Protein AF-A0A1J6KXG4-F1 (afdb_monomer_lite)

Secondary structure (DSSP, 8-state):
--S-SSS-----SB-TT-EEEE-BSSSEEEEEEEEESS-TT-B-TT-EEEEEEEEE-TT-SS-TT-EEEEEEEE-SS-EE-TTS-EE--SS-EEEEE-TTS-BSSS-EEEEEEGGGGGGT-HHHHHTEEEEE--EEEEE-----SS--HHHHHHHHHHHTT-EEEEEESSHHHHHHHHHHHHTSTT--GGGEEEEE--TT-HHHHHHHHHHHHHHHS--SEEEE-----S----HHHHHHTTSS------HHHHHHHH-TTT--HHHHHHHHHHHHHHHHTT-TTTTT--SSSHHHHHHHHHHHHHHHHHHHH-TTS---EEE--SB-SGGGTT--SB-HHHHHHHHHHHHTPPTT---S-EEETTEEES--

InterPro domains:
  IPR000218 Large ribosomal subunit protein uL14 [MF_01367] (13-132)
  IPR000218 Large ribosomal subunit protein uL14 [PF00238] (14-131)
  IPR000218 Large ribosomal subunit protein uL14 [SM01374] (13-132)
  IPR002347 Short-chain dehydrogenase/reductase SDR [PF00106] (149-236)
  IPR002347 Short-chain dehydrogenase/reductase SDR [PF00106] (292-334)
  IPR002347 Short-chain dehydrogenase/reductase SDR [PR00080] (217-228)
  IPR002347 Short-chain dehydrogenase/reductase SDR [PR00080] (296-315)
  IPR002347 Short-chain dehydrogenase/reductase SDR [PR00081] (217-228)
  IPR002347 Short-chain dehydrogenase/reductase SDR [PR00081] (296-315)
  IPR002347 Short-chain dehydrogenase/reductase SDR [PR00081] (315-332)
  IPR005745 Large ribosomal subunit protein uL14, bacteria [TIGR01067] (14-131)
  IPR019972 Large ribosomal subunit protein uL14, conserved site [PS00049] (70-96)
  IPR036291 NAD(P)-binding domain superfamily [SSF51735] (148-360)
  IPR036853 Large ribosomal subunit protein uL14 superfamily [G3DSA:2.40.150.20] (13-132)
  IPR036853 Large ribosomal subunit protein uL14 superfamily [SSF50193] (14-131)

Structure (mmCIF, N/CA/C/O backbone):
data_AF-A0A1J6KXG4-F1
#
_entry.id   AF-A0A1J6KXG4-F1
#
loop_
_atom_site.group_PDB
_atom_site.id
_atom_site.type_symbol
_atom_site.label_atom_id
_atom_site.label_alt_id
_atom_site.label_comp_id
_atom_site.label_asym_id
_atom_site.label_entity_id
_atom_site.label_seq_id
_atom_site.pdbx_PDB_ins_code
_atom_site.Cartn_x
_atom_site.Cartn_y
_atom_site.Cartn_z
_atom_site.occupancy
_atom_site.B_iso_or_equiv
_atom_site.auth_seq_id
_atom_site.auth_comp_id
_atom_site.auth_asym_id
_atom_site.auth_atom_id
_atom_site.pdbx_PDB_model_num
ATOM 1 N N . MET A 1 1 ? -27.482 5.715 -10.957 1.00 32.88 1 MET A N 1
ATOM 2 C CA . MET A 1 1 ? -28.448 4.994 -10.101 1.00 32.88 1 MET A CA 1
ATOM 3 C C . MET A 1 1 ? -27.801 4.745 -8.753 1.00 32.88 1 MET A C 1
ATOM 5 O O . MET A 1 1 ? -26.807 4.037 -8.665 1.00 32.88 1 MET A O 1
ATOM 9 N N . THR A 1 2 ? -28.283 5.459 -7.743 1.00 32.12 2 THR A N 1
ATOM 10 C CA . THR A 1 2 ? -27.779 5.466 -6.370 1.00 32.12 2 THR A CA 1
ATOM 11 C C . THR A 1 2 ? -27.914 4.089 -5.730 1.00 32.12 2 THR A C 1
ATOM 13 O O . THR A 1 2 ? -28.919 3.406 -5.908 1.00 32.12 2 THR A O 1
ATOM 16 N N . CYS A 1 3 ? -26.894 3.688 -4.968 1.00 29.69 3 CYS A N 1
ATOM 17 C CA . CYS A 1 3 ? -26.893 2.493 -4.125 1.00 29.69 3 CYS A CA 1
ATOM 18 C C . CYS A 1 3 ? -27.872 2.692 -2.953 1.00 29.69 3 CYS A C 1
ATOM 20 O O . CYS A 1 3 ? -27.491 2.924 -1.808 1.00 29.69 3 CYS A O 1
ATOM 22 N N . SER A 1 4 ? -29.161 2.701 -3.269 1.00 55.16 4 SER A N 1
ATOM 23 C CA . SER A 1 4 ? -30.261 2.936 -2.348 1.00 55.16 4 SER A CA 1
ATOM 24 C C . SER A 1 4 ? -31.366 1.932 -2.658 1.00 55.16 4 SER A C 1
ATOM 26 O O . SER A 1 4 ? -31.890 1.929 -3.766 1.00 55.16 4 SER A O 1
ATOM 28 N N . HIS A 1 5 ? -31.701 1.128 -1.641 1.00 35.12 5 HIS A N 1
ATOM 29 C CA . HIS A 1 5 ? -32.964 0.400 -1.428 1.00 35.12 5 HIS A CA 1
ATOM 30 C C . HIS A 1 5 ? -33.052 -1.136 -1.520 1.00 35.12 5 HIS A C 1
ATOM 32 O O . HIS A 1 5 ? -34.064 -1.652 -1.062 1.00 35.12 5 HIS A O 1
ATOM 38 N N . LEU A 1 6 ? -32.024 -1.909 -1.907 1.00 33.75 6 LEU A N 1
ATOM 39 C CA . LEU A 1 6 ? -32.186 -3.385 -2.019 1.00 33.75 6 LEU A CA 1
ATOM 40 C C . LEU A 1 6 ? -31.307 -4.299 -1.134 1.00 33.75 6 LEU A C 1
ATOM 42 O O . LEU A 1 6 ? -31.371 -5.514 -1.265 1.00 33.75 6 LEU A O 1
ATOM 46 N N . LEU A 1 7 ? -30.593 -3.774 -0.128 1.00 40.66 7 LEU A N 1
ATOM 47 C CA . LEU A 1 7 ? -29.989 -4.597 0.953 1.00 40.66 7 LEU A CA 1
ATOM 48 C C . LEU A 1 7 ? -30.604 -4.304 2.334 1.00 40.66 7 LEU A C 1
ATOM 50 O O . LEU A 1 7 ? -29.972 -4.405 3.387 1.00 40.66 7 LEU A O 1
ATOM 54 N N . GLN A 1 8 ? -31.882 -3.930 2.322 1.00 39.75 8 GLN A N 1
ATOM 55 C CA . GLN A 1 8 ? -32.666 -3.476 3.466 1.00 39.75 8 GLN A CA 1
ATOM 56 C C . GLN A 1 8 ? -33.314 -4.631 4.261 1.00 39.75 8 GLN A C 1
ATOM 58 O O . GLN A 1 8 ? -34.451 -4.514 4.705 1.00 39.75 8 GLN A O 1
ATOM 63 N N . GLN A 1 9 ? -32.582 -5.718 4.538 1.00 38.22 9 GLN A N 1
ATOM 64 C CA . GLN A 1 9 ? -32.939 -6.643 5.625 1.00 38.22 9 GLN A CA 1
ATOM 65 C C . GLN A 1 9 ? -31.850 -6.657 6.701 1.00 38.22 9 GLN A C 1
ATOM 67 O O . GLN A 1 9 ? -30.848 -7.364 6.667 1.00 38.22 9 GLN A O 1
ATOM 72 N N . GLN A 1 10 ? -32.075 -5.773 7.669 1.00 44.50 10 GLN A N 1
ATOM 73 C CA . GLN A 1 10 ? -31.254 -5.506 8.841 1.00 44.50 10 GLN A CA 1
ATOM 74 C C . GLN A 1 10 ? -31.063 -6.761 9.707 1.00 44.50 10 GLN A C 1
ATOM 76 O O . GLN A 1 10 ? -31.996 -7.175 10.396 1.00 44.50 10 GLN A O 1
ATOM 81 N N . ARG A 1 11 ? -29.844 -7.307 9.752 1.00 55.59 11 ARG A N 1
ATOM 82 C CA . ARG A 1 11 ? -29.421 -8.169 10.863 1.00 55.59 11 ARG A CA 1
ATOM 83 C C . ARG A 1 11 ? -28.867 -7.300 11.986 1.00 55.59 11 ARG A C 1
ATOM 85 O O . ARG A 1 11 ? -28.045 -6.410 11.763 1.00 55.59 11 ARG A O 1
ATOM 92 N N . THR A 1 12 ? -29.383 -7.523 13.182 1.00 60.41 12 THR A N 1
ATOM 93 C CA . THR A 1 12 ? -28.861 -6.955 14.421 1.00 60.41 12 THR A CA 1
ATOM 94 C C . THR A 1 12 ? -27.683 -7.777 14.901 1.00 60.41 12 THR A C 1
ATOM 96 O O . THR A 1 12 ? -27.718 -8.996 14.785 1.00 60.41 12 THR A O 1
ATOM 99 N N . PHE A 1 13 ? -26.680 -7.122 15.485 1.00 77.31 13 PHE A N 1
ATOM 100 C CA . PHE A 1 13 ? -25.482 -7.795 15.980 1.00 77.31 13 PHE A CA 1
ATOM 101 C C . PHE A 1 13 ? -25.549 -8.048 17.483 1.00 77.31 13 PHE A C 1
ATOM 103 O O . PHE A 1 13 ? -25.219 -9.139 17.932 1.00 77.31 13 PHE A O 1
ATOM 110 N N . ILE A 1 14 ? -26.012 -7.057 18.248 1.00 88.25 14 ILE A N 1
ATOM 111 C CA . ILE A 1 14 ? -26.110 -7.131 19.704 1.00 88.25 14 ILE A CA 1
ATOM 112 C C . ILE A 1 14 ? -27.564 -6.905 20.115 1.00 88.25 14 ILE A C 1
ATOM 114 O O . ILE A 1 14 ? -28.124 -5.826 19.908 1.00 88.25 14 ILE A O 1
ATOM 118 N N . GLN A 1 15 ? -28.183 -7.930 20.690 1.00 89.81 15 GLN A N 1
ATOM 119 C CA . GLN A 1 15 ? -29.549 -7.877 21.204 1.00 89.81 15 GLN A CA 1
ATOM 120 C C . GLN A 1 15 ? -29.540 -7.791 22.729 1.00 89.81 15 GLN A C 1
ATOM 122 O O . GLN A 1 15 ? -28.493 -7.866 23.374 1.00 89.81 15 GLN A O 1
ATOM 127 N N . MET A 1 16 ? -30.720 -7.606 23.317 1.00 90.56 16 MET A N 1
ATOM 128 C CA . MET A 1 16 ? -30.867 -7.758 24.761 1.00 90.56 16 MET A CA 1
ATOM 129 C C . MET A 1 16 ? -30.391 -9.151 25.185 1.00 90.56 16 MET A C 1
ATOM 131 O O . MET A 1 16 ? -30.560 -10.124 24.453 1.00 90.56 16 MET A O 1
ATOM 135 N N . ARG A 1 17 ? -29.796 -9.237 26.374 1.00 92.12 17 ARG A N 1
ATOM 136 C CA . ARG A 1 17 ? -29.200 -10.442 26.973 1.00 92.12 17 ARG A CA 1
ATOM 137 C C . ARG A 1 17 ? -27.940 -10.978 26.282 1.00 92.12 17 ARG A C 1
ATOM 139 O O . ARG A 1 17 ? -27.343 -11.921 26.793 1.00 92.12 17 ARG A O 1
ATOM 146 N N . THR A 1 18 ? -27.468 -10.369 25.190 1.00 93.06 18 THR A N 1
ATOM 147 C CA . THR A 1 18 ? -26.155 -10.709 24.620 1.00 93.06 18 THR A CA 1
ATOM 148 C C . THR A 1 18 ? -25.049 -10.383 25.628 1.00 93.06 18 THR A C 1
ATOM 150 O O . THR A 1 18 ? -25.011 -9.274 26.162 1.00 93.06 18 THR A O 1
ATOM 153 N N . ASN A 1 19 ? -24.144 -11.333 25.876 1.00 94.38 19 ASN A N 1
ATOM 154 C CA . ASN A 1 19 ? -22.935 -11.103 26.667 1.00 94.38 19 ASN A CA 1
ATOM 155 C C . ASN A 1 19 ? -21.822 -10.542 25.779 1.00 94.38 19 ASN A C 1
ATOM 157 O O . ASN A 1 19 ? -21.609 -11.019 24.663 1.00 94.38 19 ASN A O 1
ATOM 161 N N . LEU A 1 20 ? -21.109 -9.544 26.291 1.00 96.06 20 LEU A N 1
ATOM 162 C CA . LEU A 1 20 ? -19.999 -8.891 25.611 1.00 96.06 20 LEU A CA 1
ATOM 163 C C . LEU A 1 20 ? -18.798 -8.809 26.548 1.00 96.06 20 LEU A C 1
ATOM 165 O O . LEU A 1 20 ? -18.939 -8.575 27.753 1.00 96.06 20 LEU A O 1
ATOM 169 N N . LYS A 1 21 ? -17.610 -8.987 25.975 1.00 96.75 21 LYS A N 1
ATOM 170 C CA . LYS A 1 21 ? -16.344 -8.756 26.662 1.00 96.75 21 LYS A CA 1
ATOM 171 C C . LYS A 1 21 ? -16.136 -7.255 26.844 1.00 96.75 21 LYS A C 1
ATOM 173 O O . LYS A 1 21 ? -16.398 -6.479 25.925 1.00 96.75 21 LYS A O 1
ATOM 178 N N . VAL A 1 22 ? -15.662 -6.845 28.013 1.00 96.56 22 VAL A N 1
ATOM 179 C CA . VAL A 1 22 ? -15.186 -5.473 28.212 1.00 96.56 22 VAL A CA 1
ATOM 180 C C . VAL A 1 22 ? -13.714 -5.434 27.848 1.00 96.56 22 VAL A C 1
ATOM 182 O O . VAL A 1 22 ? -12.937 -6.282 28.283 1.00 96.56 22 VAL A O 1
ATOM 185 N N . VAL A 1 23 ? -13.355 -4.497 26.979 1.00 94.88 23 VAL A N 1
ATOM 186 C CA . VAL A 1 23 ? -12.007 -4.404 26.404 1.00 94.88 23 VAL A CA 1
ATOM 187 C C . VAL A 1 23 ? -11.336 -3.094 26.763 1.00 94.88 23 VAL A C 1
ATOM 189 O O . VAL A 1 23 ? -10.548 -2.568 25.997 1.00 94.88 23 VAL A O 1
ATOM 192 N N . ASP A 1 24 ? -11.650 -2.557 27.930 1.00 94.00 24 ASP A N 1
ATOM 193 C CA . ASP A 1 24 ? -10.954 -1.422 28.513 1.00 94.00 24 ASP A CA 1
ATOM 194 C C . ASP A 1 24 ? -10.439 -1.781 29.909 1.00 94.00 24 ASP A C 1
ATOM 196 O O . ASP A 1 24 ? -10.703 -2.861 30.441 1.00 94.00 24 ASP A O 1
ATOM 200 N N . ASN A 1 25 ? -9.681 -0.872 30.510 1.00 92.69 25 ASN A N 1
ATOM 201 C CA . ASN A 1 25 ? -9.183 -1.010 31.875 1.00 92.69 25 ASN A CA 1
ATOM 202 C C . ASN A 1 25 ? -10.115 -0.381 32.932 1.00 92.69 25 ASN A C 1
ATOM 204 O O . ASN A 1 25 ? -9.645 0.061 33.979 1.00 92.69 25 ASN A O 1
ATOM 208 N N . SER A 1 26 ? -11.432 -0.315 32.696 1.00 95.25 26 SER A N 1
ATOM 209 C CA . SER A 1 26 ? -12.397 0.138 33.717 1.00 95.25 26 SER A CA 1
ATOM 210 C C . SER A 1 26 ? -12.477 -0.804 34.924 1.00 95.25 26 SER A C 1
ATOM 212 O O . SER A 1 26 ? -12.931 -0.403 35.994 1.00 95.25 26 SER A O 1
ATOM 214 N N . GLY A 1 27 ? -12.038 -2.054 34.761 1.00 92.50 27 GLY A N 1
ATOM 215 C CA . GLY A 1 27 ? -12.130 -3.118 35.758 1.00 92.50 27 GLY A CA 1
ATOM 216 C C . GLY A 1 27 ? -13.286 -4.086 35.506 1.00 92.50 27 GLY A C 1
ATOM 217 O O . GLY A 1 27 ? -13.282 -5.177 36.070 1.00 92.50 27 GLY A O 1
ATOM 218 N N . ALA A 1 28 ? -14.243 -3.772 34.626 1.00 97.00 28 ALA A N 1
ATOM 219 C CA . ALA A 1 28 ? -15.194 -4.779 34.158 1.00 97.00 28 ALA A CA 1
ATOM 220 C C . ALA A 1 28 ? -14.505 -5.770 33.209 1.00 97.00 28 ALA A C 1
ATOM 222 O O . ALA A 1 28 ? -13.656 -5.399 32.406 1.00 97.00 28 ALA A O 1
ATOM 223 N N . LYS A 1 29 ? -14.906 -7.042 33.281 1.00 96.00 29 LYS A N 1
ATOM 224 C CA . LYS A 1 29 ? -14.450 -8.111 32.375 1.00 96.00 29 LYS A CA 1
ATOM 225 C C . LYS A 1 29 ? -15.538 -8.521 31.388 1.00 96.00 29 LYS A C 1
ATOM 227 O O . LYS A 1 29 ? -15.269 -8.781 30.216 1.00 96.00 29 LYS A O 1
ATOM 232 N N . ARG A 1 30 ? -16.786 -8.573 31.859 1.00 97.56 30 ARG A N 1
ATOM 233 C CA . ARG A 1 30 ? -17.941 -9.013 31.070 1.00 97.56 30 ARG A CA 1
ATOM 234 C C . ARG A 1 30 ? -19.178 -8.216 31.435 1.00 97.56 30 ARG A C 1
ATOM 236 O O . ARG A 1 30 ? -19.490 -8.051 32.616 1.00 97.56 30 ARG A O 1
ATOM 243 N N . VAL A 1 31 ? -19.926 -7.806 30.419 1.00 98.12 31 VAL A N 1
ATOM 244 C CA . VAL A 1 31 ? -21.236 -7.169 30.568 1.00 98.12 31 VAL A CA 1
ATOM 245 C C . VAL A 1 31 ? -22.300 -7.909 29.770 1.00 98.12 31 VAL A C 1
ATOM 247 O O . VAL A 1 31 ? -22.002 -8.663 28.846 1.00 98.12 31 VAL A O 1
ATOM 250 N N . MET A 1 32 ? -23.556 -7.661 30.115 1.00 97.25 32 MET A N 1
ATOM 251 C CA . MET A 1 32 ? -24.719 -8.119 29.365 1.00 97.25 32 MET A CA 1
ATOM 252 C C . MET A 1 32 ? -25.489 -6.911 28.850 1.00 97.25 32 MET A C 1
ATOM 254 O O . MET A 1 32 ? -25.788 -6.005 29.626 1.00 97.25 32 MET A O 1
ATOM 258 N N . CYS A 1 33 ? -25.832 -6.908 27.565 1.00 95.88 33 CYS A N 1
ATOM 259 C CA . CYS A 1 33 ? -26.693 -5.891 26.974 1.00 95.88 33 CYS A CA 1
ATOM 260 C C . CYS A 1 33 ? -28.093 -5.949 27.604 1.00 95.88 33 CYS A C 1
ATOM 262 O O . CYS A 1 33 ? -28.739 -6.996 27.597 1.00 95.88 33 CYS A O 1
ATOM 264 N N . ILE A 1 34 ? -28.563 -4.823 28.129 1.00 95.00 34 ILE A N 1
ATOM 265 C CA . ILE A 1 34 ? -29.925 -4.655 28.648 1.00 95.00 34 ILE A CA 1
ATOM 266 C C . ILE A 1 34 ? -30.794 -3.968 27.596 1.00 95.00 34 ILE A C 1
ATOM 268 O O . ILE A 1 34 ? -31.947 -4.339 27.427 1.00 95.00 34 ILE A O 1
ATOM 272 N N . GLN A 1 35 ? -30.239 -2.998 26.864 1.00 92.69 35 GLN A N 1
ATOM 273 C CA . GLN A 1 35 ? -30.977 -2.227 25.867 1.00 92.69 35 GLN A CA 1
ATOM 274 C C . GLN A 1 35 ? -30.043 -1.665 24.791 1.00 92.69 35 GLN A C 1
ATOM 276 O O . GLN A 1 35 ? -28.947 -1.200 25.089 1.00 92.69 35 GLN A O 1
ATOM 281 N N . ALA A 1 36 ? -30.496 -1.638 23.538 1.00 90.31 36 ALA A N 1
ATOM 282 C CA . ALA A 1 36 ? -29.846 -0.882 22.470 1.00 90.31 36 ALA A CA 1
ATOM 283 C C . ALA A 1 36 ? -30.478 0.512 22.353 1.00 90.31 36 ALA A C 1
ATOM 285 O O . ALA A 1 36 ? -31.694 0.614 22.204 1.00 90.31 36 ALA A O 1
ATOM 286 N N . LEU A 1 37 ? -29.673 1.581 22.387 1.00 85.94 37 LEU A N 1
ATOM 287 C CA . LEU A 1 37 ? -30.203 2.952 22.301 1.00 85.94 37 LEU A CA 1
ATOM 288 C C . LEU A 1 37 ? -30.606 3.350 20.878 1.00 85.94 37 LEU A C 1
ATOM 290 O O . LEU A 1 37 ? -31.433 4.238 20.684 1.00 85.94 37 LEU A O 1
ATOM 294 N N . LYS A 1 38 ? -30.013 2.708 19.867 1.00 76.75 38 LYS A N 1
ATOM 295 C CA . LYS A 1 38 ? -30.320 2.942 18.455 1.00 76.75 38 LYS A CA 1
ATOM 296 C C . LYS A 1 38 ? -30.743 1.638 17.790 1.00 76.75 38 LYS A C 1
ATOM 298 O O . LYS A 1 38 ? -29.971 0.688 17.747 1.00 76.75 38 LYS A O 1
ATOM 303 N N . GLY A 1 39 ? -31.946 1.644 17.211 1.00 65.81 39 GLY A N 1
ATOM 304 C CA . GLY A 1 39 ? -32.473 0.570 16.366 1.00 65.81 39 GLY A CA 1
ATOM 305 C C . GLY A 1 39 ? -33.453 -0.368 17.076 1.00 65.81 39 GLY A C 1
ATOM 306 O O . GLY A 1 39 ? -33.114 -1.007 18.064 1.00 65.81 39 GLY A O 1
ATOM 307 N N . LYS A 1 40 ? -34.659 -0.526 16.504 1.00 66.94 40 LYS A N 1
ATOM 308 C CA . LYS A 1 40 ? -35.716 -1.414 17.034 1.00 66.94 40 LYS A CA 1
ATOM 309 C C . LYS A 1 40 ? -35.294 -2.881 17.129 1.00 66.94 40 LYS A C 1
ATOM 311 O O . LYS A 1 40 ? -35.812 -3.618 17.955 1.00 66.94 40 LYS A O 1
ATOM 316 N N . LYS A 1 41 ? -34.373 -3.314 16.265 1.00 73.00 41 LYS A N 1
ATOM 317 C CA . LYS A 1 41 ? -33.941 -4.711 16.208 1.00 73.00 41 LYS A CA 1
ATOM 318 C C . LYS A 1 41 ? -32.723 -4.999 17.099 1.00 73.00 41 LYS A C 1
ATOM 320 O O . LYS A 1 41 ? -32.407 -6.177 17.226 1.00 73.00 41 LYS A O 1
ATOM 325 N N . GLY A 1 42 ? -32.069 -3.977 17.678 1.00 84.94 42 GLY A N 1
ATOM 326 C CA . GLY A 1 42 ? -30.869 -4.014 18.537 1.00 84.94 42 GLY A CA 1
ATOM 327 C C . GLY A 1 42 ? -29.665 -3.227 17.975 1.00 84.94 42 GLY A C 1
ATOM 328 O O . GLY A 1 42 ? -29.806 -2.499 16.992 1.00 84.94 42 GLY A O 1
ATOM 329 N N . ALA A 1 43 ? -28.484 -3.368 18.588 1.00 88.25 43 ALA A N 1
ATOM 330 C CA . ALA A 1 43 ? -27.302 -2.538 18.328 1.00 88.25 43 ALA A CA 1
ATOM 331 C C . ALA A 1 43 ? -26.321 -3.136 17.306 1.00 88.25 43 ALA A C 1
ATOM 333 O O . ALA A 1 43 ? -26.240 -4.352 17.093 1.00 88.25 43 ALA A O 1
ATOM 334 N N . ARG A 1 44 ? -25.552 -2.250 16.665 1.00 85.31 44 ARG A N 1
ATOM 335 C CA . ARG A 1 44 ? -24.494 -2.572 15.700 1.00 85.31 44 ARG A CA 1
ATOM 336 C C . ARG A 1 44 ? -23.155 -2.012 16.166 1.00 85.31 44 ARG A C 1
ATOM 338 O O . ARG A 1 44 ? -23.082 -1.247 17.120 1.00 85.31 44 ARG A O 1
ATOM 345 N N . LEU A 1 45 ? -22.097 -2.336 15.422 1.00 83.94 45 LEU A N 1
ATOM 346 C CA . LEU A 1 45 ? -20.780 -1.735 15.613 1.00 83.94 45 LEU A CA 1
ATOM 347 C C . LEU A 1 45 ? -20.861 -0.196 15.690 1.00 83.94 45 LEU A C 1
ATOM 349 O O . LEU A 1 45 ? -21.455 0.452 14.817 1.00 83.94 45 LEU A O 1
ATOM 353 N N . GLY A 1 46 ? -20.273 0.354 16.749 1.00 86.00 46 GLY A N 1
ATOM 354 C CA . GLY A 1 46 ? -20.248 1.762 17.130 1.00 86.00 46 GLY A CA 1
ATOM 355 C C . GLY A 1 46 ? -21.574 2.336 17.623 1.00 86.00 46 GLY A C 1
ATOM 356 O O . GLY A 1 46 ? -21.669 3.547 17.767 1.00 86.00 46 GLY A O 1
ATOM 357 N N . ASP A 1 47 ? -22.613 1.522 17.820 1.00 89.75 47 ASP A N 1
ATOM 358 C CA . ASP A 1 47 ? -23.806 1.966 18.543 1.00 89.75 47 ASP A CA 1
ATOM 359 C C . ASP A 1 47 ? -23.593 1.838 20.053 1.00 89.75 47 ASP A C 1
ATOM 361 O O . ASP A 1 47 ? -22.862 0.965 20.531 1.00 89.75 47 ASP A O 1
ATOM 365 N N . THR A 1 48 ? -24.276 2.706 20.794 1.00 92.00 48 THR A N 1
ATOM 366 C CA . THR A 1 48 ? -24.311 2.662 22.252 1.00 92.00 48 THR A CA 1
ATOM 367 C C . THR A 1 48 ? -25.409 1.719 22.733 1.00 92.00 48 THR A C 1
ATOM 369 O O . THR A 1 48 ? -26.556 1.774 22.275 1.00 92.00 48 THR A O 1
ATOM 372 N N . ILE A 1 49 ? -25.057 0.884 23.700 1.00 95.00 49 ILE A N 1
ATOM 373 C CA . ILE A 1 49 ? -25.968 0.036 24.461 1.00 95.00 49 ILE A CA 1
ATOM 374 C C . ILE A 1 49 ? -25.967 0.448 25.932 1.00 95.00 49 ILE A C 1
ATOM 376 O O . ILE A 1 49 ? -25.007 1.038 26.422 1.00 95.00 49 ILE A O 1
ATOM 380 N N . VAL A 1 50 ? -27.031 0.092 26.639 1.00 96.06 50 VAL A N 1
ATOM 381 C CA . VAL A 1 50 ? -27.069 0.014 28.100 1.00 96.06 50 VAL A CA 1
ATOM 382 C C . VAL A 1 50 ? -26.723 -1.418 28.480 1.00 96.06 50 VAL A C 1
ATOM 384 O O . VAL A 1 50 ? -27.256 -2.363 27.891 1.00 96.06 50 VAL A O 1
ATOM 387 N N . CYS A 1 51 ? -25.830 -1.601 29.443 1.00 97.06 51 CYS A N 1
ATOM 388 C CA . CYS A 1 51 ? -25.338 -2.911 29.832 1.00 97.06 51 CYS A CA 1
ATOM 389 C C . CYS A 1 51 ? -25.158 -3.034 31.349 1.00 97.06 51 CYS A C 1
ATOM 391 O O . CYS A 1 51 ? -24.827 -2.063 32.023 1.00 97.06 51 CYS A O 1
ATOM 393 N N . SER A 1 52 ? -25.386 -4.237 31.882 1.00 97.75 52 SER A N 1
ATOM 394 C CA . SER A 1 52 ? -25.111 -4.562 33.288 1.00 97.75 52 SER A CA 1
ATOM 395 C C . SER A 1 52 ? -23.785 -5.300 33.389 1.00 97.75 52 SER A C 1
ATOM 397 O O . SER A 1 52 ? -23.590 -6.284 32.663 1.00 97.75 52 SER A O 1
ATOM 399 N N . VAL A 1 53 ? -22.922 -4.904 34.316 1.00 97.81 53 VAL A N 1
ATOM 400 C CA . VAL A 1 53 ? -21.654 -5.581 34.595 1.00 97.81 53 VAL A CA 1
ATOM 401 C C . VAL A 1 53 ? -21.933 -6.938 35.244 1.00 97.81 53 VAL A C 1
ATOM 403 O O . VAL A 1 53 ? -22.541 -7.027 36.309 1.00 97.81 53 VAL 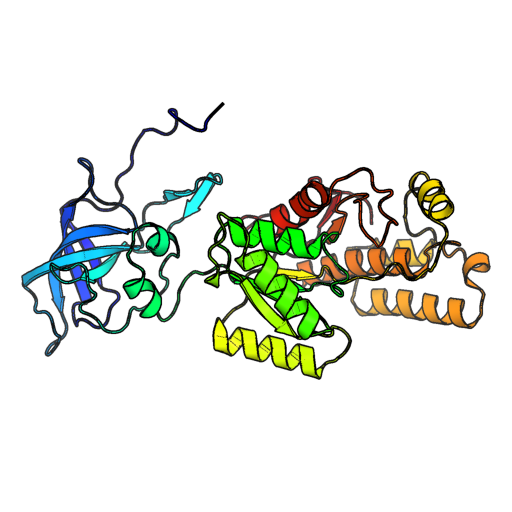A O 1
ATOM 406 N N . LYS A 1 54 ? -21.501 -8.022 34.596 1.00 97.75 54 LYS A N 1
ATOM 407 C CA . LYS A 1 54 ? -21.674 -9.401 35.089 1.00 97.75 54 LYS A CA 1
ATOM 408 C C . LYS A 1 54 ? -20.433 -9.932 35.793 1.00 97.75 54 LYS A C 1
ATOM 410 O O . LYS A 1 54 ? -20.548 -10.808 36.647 1.00 97.75 54 LYS A O 1
ATOM 415 N N . GLU A 1 55 ? -19.267 -9.404 35.446 1.00 97.38 55 GLU A N 1
ATOM 416 C CA . GLU A 1 55 ? -17.988 -9.767 36.046 1.00 97.38 55 GLU A CA 1
ATOM 417 C C . GLU A 1 55 ? -17.062 -8.549 36.060 1.00 97.38 55 GLU A C 1
ATOM 419 O O . GLU A 1 55 ? -16.947 -7.857 35.045 1.00 97.38 55 GLU A O 1
ATOM 424 N N . ALA A 1 56 ? -16.406 -8.304 37.194 1.00 96.75 56 ALA A N 1
ATOM 425 C CA . ALA A 1 56 ? -15.461 -7.211 37.393 1.00 96.75 56 ALA A CA 1
ATOM 426 C C . ALA A 1 56 ? -14.296 -7.657 38.287 1.00 96.75 56 ALA A C 1
ATOM 428 O O . ALA A 1 56 ? -14.436 -8.583 39.086 1.00 96.75 56 ALA A O 1
ATOM 429 N N . GLN A 1 57 ? -13.147 -7.008 38.127 1.00 92.00 57 GLN A N 1
ATOM 430 C CA . GLN A 1 57 ? -11.980 -7.154 38.989 1.00 92.00 57 GLN A CA 1
ATOM 431 C C . GLN A 1 57 ? -12.208 -6.445 40.338 1.00 92.00 57 GLN A C 1
ATOM 433 O O . GLN A 1 57 ? -12.801 -5.361 40.362 1.00 92.00 57 GLN A O 1
ATOM 438 N N . PRO A 1 58 ? -11.715 -7.009 41.456 1.00 89.44 58 PRO A N 1
ATOM 439 C CA . PRO A 1 58 ? -11.669 -6.307 42.738 1.00 89.44 58 PRO A CA 1
ATOM 440 C C . PRO A 1 58 ? -10.874 -4.997 42.622 1.00 89.44 58 PRO A C 1
ATOM 442 O O . PRO A 1 58 ? -9.823 -4.972 41.988 1.00 89.44 58 PRO A O 1
ATOM 445 N N . GLY A 1 59 ? -11.380 -3.907 43.207 1.00 85.88 59 GLY A N 1
ATOM 446 C CA . GLY A 1 59 ? -10.722 -2.590 43.166 1.00 85.88 59 GLY A CA 1
ATOM 447 C C . GLY A 1 59 ? -10.837 -1.824 41.838 1.00 85.88 59 GLY A C 1
ATOM 448 O O . GLY A 1 59 ? -10.269 -0.742 41.716 1.00 85.88 59 GLY A O 1
ATOM 449 N N . GLY A 1 60 ? -11.569 -2.347 40.846 1.00 87.50 60 GLY A N 1
ATOM 450 C CA . GLY A 1 60 ? -11.852 -1.641 39.592 1.00 87.50 60 GLY A CA 1
ATOM 451 C C . GLY A 1 60 ?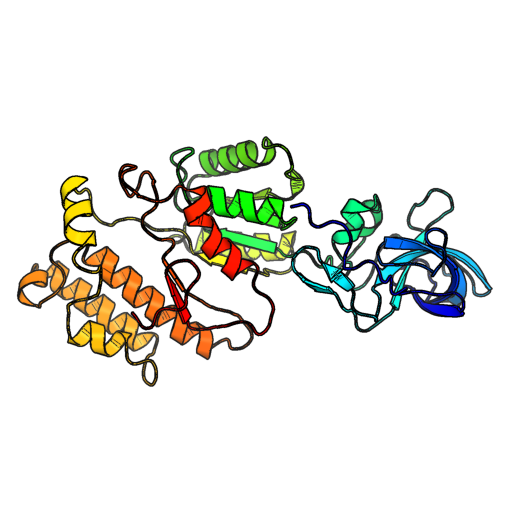 -12.771 -0.423 39.766 1.00 87.50 60 GLY A C 1
ATOM 452 O O . GLY A 1 60 ? -13.470 -0.290 40.770 1.00 87.50 60 GLY A O 1
ATOM 453 N N . LYS A 1 61 ? -12.825 0.453 38.750 1.00 92.00 61 LYS A N 1
ATOM 454 C CA . LYS A 1 61 ? -13.704 1.644 38.741 1.00 92.00 61 LYS A CA 1
ATOM 455 C C . LYS A 1 61 ? -15.195 1.292 38.692 1.00 92.00 61 LYS A C 1
ATOM 457 O O . LYS A 1 61 ? -16.029 2.148 38.965 1.00 92.00 61 LYS A O 1
ATOM 462 N N . VAL A 1 62 ? -15.516 0.064 38.295 1.00 94.44 62 VAL A N 1
ATOM 463 C CA . VAL A 1 62 ? -16.879 -0.460 38.155 1.00 94.44 62 VAL A CA 1
ATOM 464 C C . VAL A 1 62 ? -17.012 -1.780 38.910 1.00 94.44 62 VAL A C 1
ATOM 466 O O . VAL A 1 62 ? -16.059 -2.561 38.987 1.00 94.44 62 VAL A O 1
ATOM 469 N N . LYS A 1 63 ? -18.201 -2.047 39.453 1.00 95.25 63 LYS A N 1
ATOM 470 C CA . LYS A 1 63 ? -18.514 -3.227 40.266 1.00 95.25 63 LYS A CA 1
ATOM 471 C C . LYS A 1 63 ? -19.497 -4.149 39.550 1.00 95.25 63 LYS A C 1
ATOM 473 O O . LYS A 1 63 ? -20.238 -3.760 38.648 1.00 95.25 63 LYS A O 1
ATOM 478 N N . LYS A 1 64 ? -19.510 -5.422 39.955 1.00 96.00 64 LYS A N 1
ATOM 479 C CA . LYS A 1 64 ? -20.505 -6.391 39.475 1.00 96.00 64 LYS A CA 1
ATOM 480 C C . LYS A 1 64 ? -21.906 -5.922 39.878 1.00 96.00 64 LYS A C 1
ATOM 482 O O . LYS A 1 64 ? -22.140 -5.642 41.046 1.00 96.00 64 LYS A O 1
ATOM 487 N N . GLY A 1 65 ? -22.830 -5.905 38.921 1.00 94.25 65 GLY A N 1
ATOM 488 C CA . GLY A 1 65 ? -24.200 -5.419 39.100 1.00 94.25 65 GLY A CA 1
ATOM 489 C C . GLY A 1 65 ? -24.429 -4.009 38.556 1.00 94.25 65 GLY A C 1
ATOM 490 O O . GLY A 1 65 ? -25.562 -3.706 38.185 1.00 94.25 65 GLY A O 1
ATOM 491 N N . ASP A 1 66 ? -23.377 -3.198 38.417 1.00 96.50 66 ASP A N 1
ATOM 492 C CA . ASP A 1 66 ? -23.503 -1.817 37.950 1.00 96.50 66 ASP A CA 1
ATOM 493 C C . ASP A 1 66 ? -24.081 -1.746 36.533 1.00 96.50 66 ASP A C 1
ATOM 495 O O . ASP A 1 66 ? -23.805 -2.593 35.673 1.00 96.50 66 ASP A O 1
ATOM 499 N N . VAL A 1 67 ? -24.873 -0.705 36.278 1.00 96.62 67 VAL A N 1
ATOM 500 C CA . VAL A 1 67 ? -25.447 -0.419 34.962 1.00 96.62 67 VAL A CA 1
ATOM 501 C C . VAL A 1 67 ? -24.701 0.750 34.333 1.00 96.62 67 VAL A C 1
ATOM 503 O O . VAL A 1 67 ? -24.691 1.858 34.864 1.00 96.62 67 VAL A O 1
ATOM 506 N N . HIS A 1 68 ? -24.110 0.504 33.166 1.00 96.94 68 HIS A N 1
ATOM 507 C CA . HIS A 1 68 ? -23.330 1.480 32.412 1.00 96.94 68 HIS A CA 1
ATOM 508 C C . HIS A 1 68 ? -23.742 1.523 30.943 1.00 96.94 68 HIS A C 1
ATOM 510 O O . HIS A 1 68 ? -24.401 0.620 30.419 1.00 96.94 68 HIS A O 1
ATOM 516 N N . TYR A 1 69 ? -23.310 2.577 30.258 1.00 96.38 69 TYR A N 1
ATOM 517 C CA . TYR A 1 69 ? -23.362 2.642 28.807 1.00 96.38 69 TYR A CA 1
ATOM 518 C C . TYR A 1 69 ? -22.110 1.985 28.223 1.00 96.38 69 TYR A C 1
ATOM 520 O O . TYR A 1 69 ? -21.029 2.053 28.805 1.00 96.38 69 TYR A O 1
ATOM 528 N N . GLY A 1 70 ? -22.249 1.351 27.064 1.00 95.56 70 GLY A N 1
ATOM 529 C CA . GLY A 1 70 ? -21.141 0.722 26.356 1.00 95.56 70 GLY A CA 1
ATOM 530 C C . GLY A 1 70 ? -21.221 0.993 24.864 1.00 95.56 70 GLY A C 1
ATOM 531 O O . GLY A 1 70 ? -2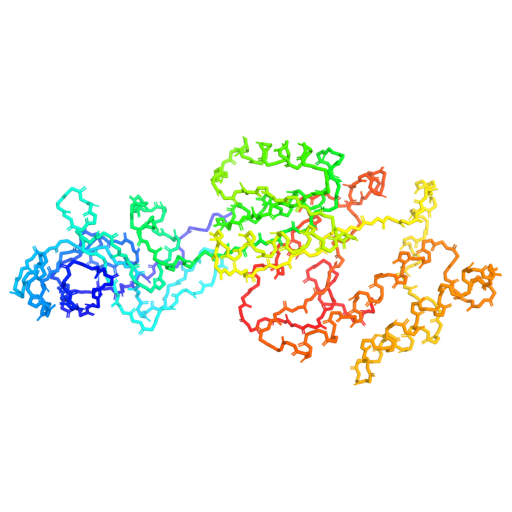2.295 0.903 24.272 1.00 95.56 70 GLY A O 1
ATOM 532 N N . VAL A 1 71 ? -20.092 1.319 24.244 1.00 94.44 71 VAL A N 1
ATOM 533 C CA . VAL A 1 71 ? -19.979 1.412 22.784 1.00 94.44 71 VAL A CA 1
ATOM 534 C C . VAL A 1 71 ? -19.560 0.052 22.253 1.00 94.44 71 VAL A C 1
ATOM 536 O O . VAL A 1 71 ? -18.550 -0.496 22.690 1.00 94.44 71 VAL A O 1
ATOM 539 N N . VAL A 1 72 ? -20.319 -0.499 21.305 1.00 92.12 72 VAL A N 1
ATOM 540 C CA . VAL A 1 72 ? -19.983 -1.779 20.664 1.00 92.12 72 VAL A CA 1
ATOM 541 C C . VAL A 1 72 ? -18.766 -1.591 19.762 1.00 92.12 72 VAL A C 1
ATOM 543 O O . VAL A 1 72 ? -18.860 -0.932 18.728 1.00 92.12 72 VAL A O 1
ATOM 546 N N . VAL A 1 73 ? -17.630 -2.186 20.123 1.00 89.7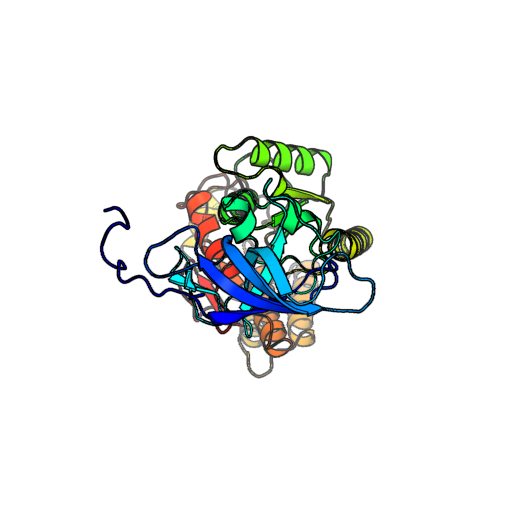5 73 VAL A N 1
ATOM 547 C CA . VAL A 1 73 ? -16.372 -2.067 19.364 1.00 89.75 73 VAL A CA 1
ATOM 548 C C . VAL A 1 73 ? -16.023 -3.324 18.574 1.00 89.75 73 VAL A C 1
ATOM 550 O O . VAL A 1 73 ? -15.272 -3.224 17.614 1.00 89.75 73 VAL A O 1
ATOM 553 N N . ARG A 1 74 ? -16.599 -4.487 18.903 1.00 88.25 74 ARG A N 1
ATOM 554 C CA . ARG A 1 74 ? -16.513 -5.706 18.079 1.00 88.25 74 ARG A CA 1
ATOM 555 C C . ARG A 1 74 ? -17.821 -6.481 18.103 1.00 88.25 74 ARG A C 1
ATOM 557 O O . ARG A 1 74 ? -18.557 -6.431 19.089 1.00 88.25 74 ARG A O 1
ATOM 564 N N . ALA A 1 75 ? -18.107 -7.168 17.002 1.00 86.06 75 ALA A N 1
ATOM 565 C CA . ALA A 1 75 ? -19.285 -8.007 16.845 1.00 86.06 75 ALA A CA 1
ATOM 566 C C . ALA A 1 75 ? -18.945 -9.283 16.062 1.00 86.06 75 ALA A C 1
ATOM 568 O O . ALA A 1 75 ? -18.362 -9.211 14.978 1.00 86.06 75 ALA A O 1
ATOM 569 N N . ALA A 1 76 ? -19.373 -10.430 16.591 1.00 78.50 76 ALA A N 1
ATOM 570 C CA . ALA A 1 76 ? -19.059 -11.745 16.044 1.00 78.50 76 ALA A CA 1
ATOM 571 C C . ALA A 1 76 ? -19.821 -12.077 14.748 1.00 78.50 76 ALA A C 1
ATOM 573 O O . ALA A 1 76 ? -19.397 -12.905 13.939 1.00 78.50 76 ALA A O 1
ATOM 574 N N . MET A 1 77 ? -20.966 -11.427 14.524 1.00 70.94 77 MET A N 1
ATOM 575 C CA . MET A 1 77 ? -21.750 -11.609 13.304 1.00 70.94 77 MET A CA 1
ATOM 576 C C . MET A 1 77 ? -21.220 -10.685 12.181 1.00 70.94 77 MET A C 1
ATOM 578 O O . MET A 1 77 ? -21.024 -9.493 12.418 1.00 70.94 77 MET A O 1
ATOM 582 N N . PRO A 1 78 ? -20.991 -11.200 10.953 1.00 60.19 78 PRO A N 1
ATOM 583 C CA . PRO A 1 78 ? -20.371 -10.444 9.863 1.00 60.19 78 PRO A CA 1
ATOM 584 C C . PRO A 1 78 ? -21.230 -9.271 9.375 1.00 60.19 78 PRO A C 1
ATOM 586 O O . PRO A 1 78 ? -22.426 -9.427 9.117 1.00 60.19 78 PRO A O 1
ATOM 589 N N . ARG A 1 79 ? -20.604 -8.108 9.165 1.00 60.97 79 ARG A N 1
ATOM 590 C CA . ARG A 1 79 ? -21.231 -6.902 8.604 1.00 60.97 79 ARG A CA 1
ATOM 591 C C . ARG A 1 79 ? -20.652 -6.558 7.234 1.00 60.97 79 ARG A C 1
ATOM 593 O O . ARG A 1 79 ? -19.442 -6.455 7.109 1.00 60.97 79 ARG A O 1
ATOM 600 N N . GLY A 1 80 ? -21.506 -6.286 6.247 1.00 48.38 80 GLY A N 1
ATOM 601 C CA . GLY A 1 80 ? -21.085 -5.755 4.945 1.00 48.38 80 GLY A CA 1
ATOM 602 C C . GLY A 1 80 ? -20.615 -4.292 5.013 1.00 48.38 80 GLY A C 1
ATOM 603 O O . GLY A 1 80 ? -21.234 -3.463 5.690 1.00 48.38 80 GLY A O 1
ATOM 604 N N . ARG A 1 81 ? -19.525 -3.981 4.313 1.00 49.38 81 ARG A N 1
ATOM 605 C CA . ARG A 1 81 ? -19.029 -2.643 3.980 1.00 49.38 81 ARG A CA 1
ATOM 606 C C . ARG A 1 81 ? -19.668 -2.159 2.673 1.00 49.38 81 ARG A C 1
ATOM 608 O O . ARG A 1 81 ? -20.258 -2.936 1.927 1.00 49.38 81 ARG A O 1
ATOM 615 N N . CYS A 1 82 ? -19.558 -0.859 2.399 1.00 37.19 82 CYS A N 1
ATOM 616 C CA . CYS A 1 82 ? -20.052 -0.246 1.160 1.00 37.19 82 CYS A CA 1
ATOM 617 C C . CYS A 1 82 ? -19.325 -0.738 -0.102 1.00 37.19 82 CYS A C 1
ATOM 619 O O . CYS A 1 82 ? -19.890 -0.655 -1.185 1.00 37.19 82 CYS A O 1
ATOM 621 N N . ASP A 1 83 ? -18.111 -1.270 0.051 1.00 42.09 83 ASP A N 1
ATOM 622 C CA . ASP A 1 83 ? -17.312 -1.898 -1.008 1.00 42.09 83 ASP A CA 1
ATOM 623 C C . ASP A 1 83 ? -17.660 -3.389 -1.233 1.00 42.09 83 ASP A C 1
ATOM 625 O O . ASP A 1 83 ? -17.027 -4.054 -2.046 1.00 42.09 83 ASP A O 1
ATOM 629 N N . GLY A 1 84 ? -18.641 -3.939 -0.503 1.00 42.56 84 GLY A N 1
ATOM 630 C CA . GLY A 1 84 ? -19.039 -5.349 -0.574 1.00 42.56 84 GLY A CA 1
ATOM 631 C C . GLY A 1 84 ? -18.262 -6.300 0.349 1.00 42.56 84 GLY A C 1
ATOM 632 O O . GLY A 1 84 ? -18.693 -7.439 0.539 1.00 42.56 84 GLY A O 1
ATOM 633 N N . SER A 1 85 ? -17.171 -5.861 0.986 1.00 42.06 85 SER A N 1
ATOM 634 C CA . SER A 1 85 ? -16.402 -6.688 1.930 1.00 42.06 85 SER A CA 1
ATOM 635 C C . SER A 1 85 ? -17.148 -6.904 3.257 1.00 42.06 85 SER A C 1
ATOM 637 O O . SER A 1 85 ? -18.013 -6.114 3.627 1.00 42.06 85 SER A O 1
ATOM 639 N N . LYS A 1 86 ? -16.863 -7.987 3.999 1.00 52.41 86 LYS A N 1
ATOM 640 C CA . LYS A 1 86 ? -17.492 -8.266 5.307 1.00 52.41 86 LYS A CA 1
ATOM 641 C C . LYS A 1 86 ? -16.479 -8.114 6.445 1.00 52.41 86 LYS A C 1
ATOM 643 O O . LYS A 1 86 ? -15.425 -8.732 6.402 1.00 52.41 86 LYS A O 1
ATOM 648 N N . VAL A 1 87 ? -16.815 -7.348 7.484 1.00 59.41 87 VAL A N 1
ATOM 649 C CA . VAL A 1 87 ? -16.057 -7.290 8.747 1.00 59.41 87 VAL A CA 1
ATOM 650 C C . VAL A 1 87 ? -16.691 -8.261 9.734 1.00 59.41 87 VAL A C 1
ATOM 652 O O . VAL A 1 87 ? -17.877 -8.133 10.045 1.00 59.41 87 VAL A O 1
ATOM 655 N N . LYS A 1 88 ? -15.910 -9.227 10.217 1.00 64.00 88 LYS A N 1
ATOM 656 C CA . LYS A 1 88 ? -16.295 -10.189 11.252 1.00 64.00 88 LYS A CA 1
ATOM 657 C C . LYS A 1 88 ? -15.199 -10.206 12.313 1.00 64.00 88 LYS A C 1
ATOM 659 O O . LYS A 1 88 ? -14.028 -10.257 11.956 1.00 64.00 88 LYS A O 1
ATOM 664 N N . PHE A 1 89 ? -15.587 -10.157 13.580 1.00 66.75 89 PHE A N 1
ATOM 665 C CA . PHE A 1 89 ? -14.684 -10.411 14.700 1.00 66.75 89 PHE A CA 1
ATOM 666 C C . PHE A 1 89 ? -14.970 -11.794 15.287 1.00 66.75 89 PHE A C 1
ATOM 668 O O . PHE A 1 89 ? -16.027 -12.367 15.027 1.00 66.75 89 PHE A O 1
ATOM 675 N N . ASP A 1 90 ? -14.051 -12.332 16.077 1.00 76.94 90 ASP A N 1
ATOM 676 C CA . ASP A 1 90 ? -14.270 -13.621 16.743 1.00 76.94 90 ASP A CA 1
ATOM 677 C C . ASP A 1 90 ? -15.152 -13.474 17.994 1.00 76.94 90 ASP A C 1
ATOM 679 O O . ASP A 1 90 ? -15.805 -14.426 18.418 1.00 76.94 90 ASP A O 1
ATOM 683 N N . ASP A 1 91 ? -15.227 -12.262 18.558 1.00 85.00 91 ASP A N 1
ATOM 684 C CA . ASP A 1 91 ? -15.958 -11.946 19.782 1.00 85.00 91 ASP A CA 1
ATOM 685 C C . ASP A 1 91 ? -16.890 -10.720 19.655 1.00 85.00 91 ASP A C 1
ATOM 687 O O . ASP A 1 91 ? -16.823 -9.904 18.730 1.00 85.00 91 ASP A O 1
ATOM 691 N N . ASN A 1 92 ? -17.801 -10.597 20.626 1.00 91.50 92 ASN A N 1
ATOM 692 C CA . ASN A 1 92 ? -18.577 -9.383 20.871 1.00 91.50 92 ASN A CA 1
ATOM 693 C C . ASN A 1 92 ? -17.899 -8.593 21.993 1.00 91.50 92 ASN A C 1
ATOM 695 O O . ASN A 1 92 ? -17.732 -9.127 23.093 1.00 91.50 92 ASN A O 1
ATOM 699 N N . ALA A 1 93 ? -17.563 -7.326 21.752 1.00 94.06 93 ALA A N 1
ATOM 700 C CA . ALA A 1 93 ? -16.848 -6.512 22.731 1.00 94.06 93 ALA A CA 1
ATOM 701 C C . ALA A 1 93 ? -17.358 -5.074 22.831 1.00 94.06 93 ALA A C 1
ATOM 703 O O . ALA A 1 93 ? -17.846 -4.499 21.850 1.00 94.06 93 ALA A O 1
ATOM 704 N N . VAL A 1 94 ? -17.196 -4.486 24.018 1.00 95.94 94 VAL A N 1
ATOM 705 C CA . VAL A 1 94 ? -17.565 -3.099 24.324 1.00 95.94 94 VAL A CA 1
ATOM 706 C C . VAL A 1 94 ? -16.476 -2.352 25.081 1.00 95.94 94 VAL A C 1
ATOM 708 O O . VAL A 1 94 ? -15.692 -2.944 25.823 1.00 95.94 94 VAL A O 1
ATOM 711 N N . VAL A 1 95 ? -16.506 -1.031 24.933 1.00 96.19 95 VAL A N 1
ATOM 712 C CA . VAL A 1 95 ? -15.821 -0.075 25.811 1.00 96.19 95 VAL A CA 1
ATOM 713 C C . VAL A 1 95 ? -16.883 0.649 26.628 1.00 96.19 95 VAL A C 1
ATOM 715 O O . VAL A 1 95 ? -17.867 1.134 26.060 1.00 96.19 95 VAL A O 1
ATOM 718 N N . LEU A 1 96 ? -16.713 0.695 27.946 1.00 96.94 96 LEU A N 1
ATOM 719 C CA . LEU A 1 96 ? -17.637 1.360 28.852 1.00 96.94 96 LEU A CA 1
ATOM 720 C C . LEU A 1 96 ? -17.463 2.875 28.787 1.00 96.94 96 LEU A C 1
ATOM 722 O O . LEU A 1 96 ? -16.350 3.405 28.793 1.00 96.94 96 LEU A O 1
ATOM 726 N N . ILE A 1 97 ? -18.595 3.571 28.758 1.00 95.44 97 ILE A N 1
ATOM 727 C CA . ILE A 1 97 ? -18.671 5.027 28.698 1.00 95.44 97 ILE A CA 1
ATOM 728 C C . ILE A 1 97 ? -19.608 5.573 29.783 1.00 95.44 97 ILE A C 1
ATOM 730 O O . ILE A 1 97 ? -20.532 4.898 30.249 1.00 95.44 97 ILE A O 1
ATOM 734 N N . ASN A 1 98 ? -19.367 6.815 30.196 1.00 92.44 98 ASN A N 1
ATOM 735 C CA . ASN A 1 98 ? -20.238 7.555 31.102 1.00 92.44 98 ASN A CA 1
ATOM 736 C C . ASN A 1 98 ? -21.477 8.113 30.363 1.00 92.44 98 ASN A C 1
ATOM 738 O O . ASN A 1 98 ? -21.632 7.964 29.149 1.00 92.44 98 ASN A O 1
ATOM 742 N N . LYS A 1 99 ? -22.371 8.788 31.100 1.00 88.06 99 LYS A N 1
ATOM 743 C CA . LYS A 1 99 ? -23.582 9.427 30.542 1.00 88.06 99 LYS A CA 1
ATOM 744 C C . LYS A 1 99 ? -23.277 10.520 29.508 1.00 88.06 99 LYS A C 1
ATOM 746 O O . LYS A 1 99 ? -24.104 10.774 28.640 1.00 88.06 99 LYS A O 1
ATOM 751 N N . HIS A 1 100 ? -22.099 11.136 29.584 1.00 87.38 100 HIS A N 1
ATOM 752 C CA . HIS A 1 100 ? -21.625 12.156 28.646 1.00 87.38 100 HIS A CA 1
ATOM 753 C C . HIS A 1 100 ? -20.959 11.552 27.395 1.00 87.38 100 HIS A C 1
ATOM 755 O O . HIS A 1 100 ? -20.536 12.285 26.506 1.00 87.38 100 HIS A O 1
ATOM 761 N N . GLY A 1 101 ? -20.887 10.218 27.293 1.00 85.75 101 GLY A N 1
ATOM 762 C CA . GLY A 1 101 ? -20.291 9.518 26.155 1.00 85.75 101 GLY A CA 1
ATOM 763 C C . GLY A 1 101 ? -18.772 9.356 26.231 1.00 85.75 101 GLY A C 1
ATOM 764 O O . GLY A 1 101 ? -18.151 9.006 25.227 1.00 85.75 101 GLY A O 1
ATOM 765 N N . GLU A 1 102 ? -18.166 9.601 27.391 1.00 90.12 102 GLU A N 1
ATOM 766 C CA . GLU A 1 102 ? -16.716 9.538 27.578 1.00 90.12 102 GLU A CA 1
ATOM 767 C C . GLU A 1 102 ? -16.268 8.185 28.143 1.00 90.12 102 GLU A C 1
ATOM 769 O O . GLU A 1 102 ? -16.964 7.641 29.004 1.00 90.12 102 GLU A O 1
ATOM 774 N N . PRO A 1 103 ? -15.116 7.639 27.706 1.00 93.19 103 PRO A N 1
ATOM 775 C CA . PRO A 1 103 ? -14.597 6.367 28.209 1.00 93.19 103 PRO A CA 1
ATOM 776 C C . PRO A 1 103 ? -14.362 6.372 29.724 1.00 93.19 103 PRO A C 1
ATOM 778 O O . PRO A 1 103 ? -13.788 7.312 30.268 1.00 93.19 103 PRO A O 1
ATOM 781 N N . ILE A 1 104 ? -14.778 5.300 30.403 1.00 94.81 104 ILE A N 1
ATOM 782 C CA . ILE A 1 104 ? -14.494 5.093 31.836 1.00 94.81 104 ILE A CA 1
ATOM 783 C C . ILE A 1 104 ? -13.048 4.612 32.029 1.00 94.81 104 ILE A C 1
ATOM 785 O O . ILE A 1 104 ? -12.339 5.025 32.959 1.00 94.81 104 ILE A O 1
ATOM 789 N N . GLY A 1 105 ? -12.609 3.713 31.146 1.00 90.38 105 GLY A N 1
ATOM 790 C CA . GLY A 1 105 ? -11.222 3.279 31.049 1.00 90.38 105 GLY A CA 1
ATOM 791 C C . GLY A 1 105 ? -10.325 4.360 30.443 1.00 90.38 105 GLY A C 1
ATOM 792 O O . GLY A 1 105 ? -10.766 5.202 29.667 1.00 90.38 105 GLY A O 1
ATOM 793 N N . THR A 1 106 ? -9.046 4.318 30.797 1.00 88.75 106 THR A N 1
ATOM 794 C CA . THR A 1 106 ? -7.978 5.142 30.212 1.00 88.75 106 THR A CA 1
ATOM 795 C C . THR A 1 106 ? -7.169 4.400 29.147 1.00 88.75 106 THR A C 1
ATOM 797 O O . THR A 1 106 ? -6.275 4.992 28.556 1.00 88.75 106 THR A O 1
ATOM 800 N N . ARG A 1 107 ? -7.441 3.111 28.906 1.00 86.06 107 ARG A N 1
ATOM 801 C CA . ARG A 1 107 ? -6.837 2.297 27.838 1.00 86.06 107 ARG A CA 1
ATOM 802 C C . ARG A 1 107 ? -7.849 1.290 27.301 1.00 86.06 107 ARG A C 1
ATOM 804 O O . ARG A 1 107 ? -8.697 0.818 28.060 1.00 86.06 107 ARG A O 1
ATOM 811 N N . VAL A 1 108 ? -7.743 0.965 26.015 1.00 87.69 108 VAL A N 1
ATOM 812 C CA . VAL A 1 108 ? -8.580 -0.010 25.303 1.00 87.69 108 VAL A CA 1
ATOM 813 C C . VAL A 1 108 ? -7.690 -1.082 24.670 1.00 87.69 108 VAL A C 1
ATOM 815 O O . VAL A 1 108 ? -6.704 -0.776 24.005 1.00 87.69 108 VAL A O 1
ATOM 818 N N . PHE A 1 109 ? -8.058 -2.342 24.876 1.00 84.06 109 PHE A N 1
ATOM 819 C CA . PHE A 1 109 ? -7.285 -3.524 24.520 1.00 84.06 109 PHE A CA 1
ATOM 820 C C . PHE A 1 109 ? -7.825 -4.234 23.274 1.00 84.06 109 PHE A C 1
ATOM 822 O O . PHE A 1 109 ? -9.037 -4.363 23.049 1.00 84.06 109 PHE A O 1
ATOM 829 N N . GLY A 1 110 ? -6.902 -4.816 22.510 1.00 79.62 110 GLY A N 1
ATOM 830 C CA . GLY A 1 110 ? -7.217 -5.573 21.302 1.00 79.62 110 GLY A CA 1
ATOM 831 C C . GLY A 1 110 ? -7.710 -4.697 20.143 1.00 79.62 110 GLY A C 1
ATOM 832 O O . GLY A 1 110 ? -7.766 -3.474 20.260 1.00 79.62 110 GLY A O 1
ATOM 833 N N . PRO A 1 111 ? -8.068 -5.317 19.004 1.00 75.62 111 PRO A N 1
ATOM 834 C CA . PRO A 1 111 ? -8.356 -4.587 17.780 1.00 75.62 111 PRO A CA 1
ATOM 835 C C . PRO A 1 111 ? -9.625 -3.746 17.918 1.00 75.62 111 PRO A C 1
ATOM 837 O O . PRO A 1 111 ? -10.691 -4.253 18.294 1.00 75.62 111 PRO A O 1
ATOM 840 N N . VAL A 1 112 ? -9.504 -2.467 17.567 1.00 80.00 112 VAL A N 1
ATOM 841 C CA . VAL A 1 112 ? -10.617 -1.517 17.495 1.00 80.00 112 VAL A CA 1
ATOM 842 C C . VAL A 1 112 ? -10.808 -1.048 16.044 1.00 80.00 112 VAL A C 1
ATOM 844 O O . VAL A 1 112 ? -9.862 -0.542 15.437 1.00 80.00 112 VAL A O 1
ATOM 847 N N . PRO A 1 113 ? -12.007 -1.208 15.456 1.00 69.94 113 PRO A N 1
ATOM 848 C CA . PRO A 1 113 ? -12.281 -0.814 14.075 1.00 69.94 113 PRO A CA 1
ATOM 849 C C . PRO A 1 113 ? -12.292 0.707 13.880 1.00 69.94 113 PRO A C 1
ATOM 851 O O . PRO A 1 113 ? -12.910 1.445 14.654 1.00 69.94 113 PRO A O 1
ATOM 854 N N . HIS A 1 114 ? -11.690 1.174 12.781 1.00 66.00 114 HIS A N 1
ATOM 855 C CA . HIS A 1 114 ? -11.650 2.592 12.400 1.00 66.00 114 HIS A CA 1
ATOM 856 C C . HIS A 1 114 ? -13.050 3.199 12.188 1.00 66.00 114 HIS A C 1
ATOM 858 O O . HIS A 1 114 ? -13.246 4.404 12.343 1.00 66.00 114 HIS A O 1
ATOM 864 N N . GLU A 1 115 ? -14.063 2.384 11.882 1.00 67.69 115 GLU A N 1
ATOM 865 C CA . GLU A 1 115 ? -15.448 2.811 11.670 1.00 67.69 115 GLU A CA 1
ATOM 866 C C . GLU A 1 115 ? -16.045 3.580 12.871 1.00 67.69 115 GLU A C 1
ATOM 868 O O . GLU A 1 115 ? -16.985 4.361 12.687 1.00 67.69 115 GLU A O 1
ATOM 873 N N . LEU A 1 116 ? -15.473 3.446 14.078 1.00 72.50 116 LEU A N 1
ATOM 874 C CA . LEU A 1 116 ? -15.825 4.261 15.251 1.00 72.50 116 LEU A CA 1
ATOM 875 C C . LEU A 1 116 ? -15.579 5.766 15.047 1.00 72.50 116 LEU A C 1
ATOM 877 O O . LEU A 1 116 ? -16.268 6.591 15.655 1.00 72.50 116 LEU A O 1
ATOM 881 N N . ARG A 1 117 ? -14.670 6.139 14.138 1.00 65.19 117 ARG A N 1
ATOM 882 C CA . ARG A 1 117 ? -14.344 7.530 13.803 1.00 65.19 117 ARG A CA 1
ATOM 883 C C . ARG A 1 117 ? -15.536 8.271 13.206 1.00 65.19 117 ARG A C 1
ATOM 885 O O . ARG A 1 117 ? -15.849 9.386 13.614 1.00 65.19 117 ARG A O 1
ATOM 892 N N . LYS A 1 118 ? -16.275 7.604 12.312 1.00 61.72 118 LYS A N 1
ATOM 893 C CA . LYS A 1 118 ? -17.481 8.147 11.659 1.00 61.72 118 LYS A CA 1
ATOM 894 C C . LYS A 1 118 ? -18.648 8.335 12.635 1.00 61.72 118 LYS A C 1
ATOM 896 O O . LYS A 1 118 ? -19.577 9.082 12.345 1.00 61.72 118 LYS A O 1
ATOM 901 N N . LYS A 1 119 ? -18.615 7.669 13.795 1.00 63.84 119 LYS A N 1
ATOM 902 C CA . LYS A 1 119 ? -19.681 7.694 14.809 1.00 63.84 119 LYS A CA 1
ATOM 903 C C . LYS A 1 119 ? -19.371 8.568 16.029 1.00 63.84 119 LYS A C 1
ATOM 905 O O . LYS A 1 119 ? -20.031 8.426 17.050 1.00 63.84 119 LYS A O 1
ATOM 910 N N . LYS A 1 120 ? -18.423 9.507 15.914 1.00 68.25 120 LYS A N 1
ATOM 911 C CA . LYS A 1 120 ? -18.035 10.464 16.973 1.00 68.25 120 LYS A CA 1
ATOM 912 C C . LYS A 1 120 ? -17.391 9.830 18.219 1.00 68.25 120 LYS A C 1
ATOM 914 O O . LYS A 1 120 ? -17.240 10.504 19.231 1.00 68.25 120 LYS A O 1
ATOM 919 N N . HIS A 1 121 ? -16.927 8.581 18.150 1.00 78.81 121 HIS A N 1
ATOM 920 C CA . HIS A 1 121 ? -16.212 7.920 19.251 1.00 78.81 121 HIS A CA 1
ATOM 921 C C . HIS A 1 121 ? -14.684 8.069 19.132 1.00 78.81 121 HIS A C 1
ATOM 923 O O . HIS A 1 121 ? -13.934 7.121 19.350 1.00 78.81 121 HIS A O 1
ATOM 929 N N . VAL A 1 122 ? -14.207 9.268 18.779 1.00 72.50 122 VAL A N 1
ATOM 930 C CA . VAL A 1 122 ? -12.779 9.533 18.505 1.00 72.50 122 VAL A CA 1
ATOM 931 C C . VAL A 1 122 ? -11.903 9.284 19.740 1.00 72.50 122 VAL A C 1
ATOM 933 O O . VAL A 1 122 ? -10.833 8.700 19.608 1.00 72.50 122 VAL A O 1
ATOM 936 N N . LYS A 1 123 ? -12.394 9.618 20.944 1.00 78.38 123 LYS A N 1
ATOM 937 C CA . LYS A 1 123 ? -11.686 9.354 22.211 1.00 78.38 123 LYS A CA 1
ATOM 938 C C . LYS A 1 123 ? -11.423 7.861 22.457 1.00 78.38 123 LYS A C 1
ATOM 940 O O . LYS A 1 123 ? -10.458 7.526 23.117 1.00 78.38 123 LYS A O 1
ATOM 945 N N . ILE A 1 124 ? -12.253 6.948 21.945 1.00 83.12 124 ILE A N 1
ATOM 946 C CA . ILE A 1 124 ? -12.011 5.501 22.104 1.00 83.12 124 ILE A CA 1
ATOM 947 C C . ILE A 1 124 ? -10.831 5.062 21.230 1.00 83.12 124 ILE A C 1
ATOM 949 O O . ILE A 1 124 ? -10.015 4.256 21.663 1.00 83.12 124 ILE A O 1
ATOM 953 N N . LEU A 1 125 ? -10.718 5.627 20.024 1.00 75.00 125 LEU A N 1
ATOM 954 C CA . LEU A 1 125 ? -9.616 5.334 19.109 1.00 75.00 125 LEU A CA 1
ATOM 955 C C . LEU A 1 125 ? -8.273 5.804 19.675 1.00 75.00 125 LEU A C 1
ATOM 957 O O . LEU A 1 125 ? -7.305 5.068 19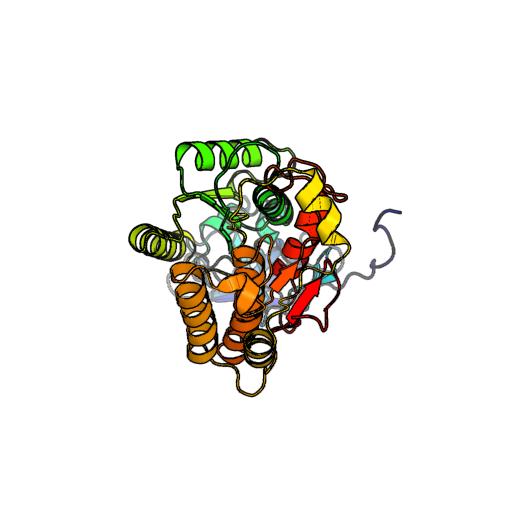.578 1.00 75.00 125 LEU A O 1
ATOM 961 N N . SER A 1 126 ? -8.217 6.975 20.320 1.00 73.81 126 SER A N 1
ATOM 962 C CA . SER A 1 126 ? -6.973 7.479 20.926 1.00 73.81 126 SER A CA 1
ATOM 963 C C . SER A 1 126 ? -6.482 6.666 22.127 1.00 73.81 126 SER A C 1
ATOM 965 O O . SER A 1 126 ? -5.329 6.799 22.512 1.00 73.81 126 SER A O 1
ATOM 967 N N . LEU A 1 127 ? -7.352 5.866 22.751 1.00 80.31 127 LEU A N 1
ATOM 968 C CA . LEU A 1 127 ? -7.005 5.036 23.910 1.00 80.31 127 LEU A CA 1
ATOM 969 C C . LEU A 1 127 ? -6.689 3.583 23.523 1.00 80.31 127 LEU A C 1
ATOM 971 O O . LEU A 1 127 ? -6.326 2.796 24.396 1.00 80.31 127 LEU A O 1
ATOM 975 N N . ALA A 1 128 ? -6.881 3.208 22.256 1.00 75.75 128 ALA A N 1
ATOM 976 C CA . ALA A 1 128 ? -6.725 1.840 21.785 1.00 75.75 128 ALA A CA 1
ATOM 977 C C . ALA A 1 128 ? -5.265 1.512 21.459 1.00 75.75 128 ALA A C 1
ATOM 979 O O . ALA A 1 128 ? -4.634 2.197 20.662 1.00 75.75 128 ALA A O 1
ATOM 980 N N . GLU A 1 129 ? -4.762 0.424 22.042 1.00 61.78 129 GLU A N 1
ATOM 981 C CA . GLU A 1 129 ? -3.396 -0.080 21.827 1.00 61.78 129 GLU A CA 1
ATOM 982 C C . GLU A 1 129 ? -3.197 -0.626 20.404 1.00 61.78 129 GLU A C 1
ATOM 984 O O . GLU A 1 129 ? -2.152 -0.437 19.790 1.00 61.78 129 GLU A O 1
ATOM 989 N N . HIS A 1 130 ? -4.242 -1.239 19.840 1.00 53.94 130 HIS A N 1
ATOM 990 C CA . HIS A 1 130 ? -4.262 -1.718 18.464 1.00 53.94 130 HIS A CA 1
ATOM 991 C C . HIS A 1 130 ? -5.505 -1.196 17.747 1.00 53.94 130 HIS A C 1
ATOM 993 O O . HIS A 1 130 ? -6.601 -1.755 17.846 1.00 53.94 130 HIS A O 1
ATOM 999 N N . ILE A 1 131 ? -5.348 -0.124 16.978 1.00 53.81 131 ILE A N 1
ATOM 1000 C CA . ILE A 1 131 ? -6.383 0.285 16.032 1.00 53.81 131 ILE A CA 1
ATOM 1001 C C . ILE A 1 131 ? -6.189 -0.561 14.773 1.00 53.81 131 ILE A C 1
ATOM 1003 O O . ILE A 1 131 ? -5.092 -0.623 14.223 1.00 53.81 131 ILE A O 1
ATOM 1007 N N . ALA A 1 132 ? -7.252 -1.205 14.290 1.00 50.91 132 ALA A N 1
ATOM 1008 C CA . ALA A 1 132 ? -7.247 -1.866 12.988 1.00 50.91 132 ALA A CA 1
ATOM 1009 C C . ALA A 1 132 ? -7.295 -0.797 11.880 1.00 50.91 132 ALA A C 1
ATOM 1011 O O . ALA A 1 132 ? -8.303 -0.614 11.197 1.00 50.91 132 ALA A O 1
ATOM 1012 N N . LEU A 1 133 ? -6.216 -0.027 11.765 1.00 52.53 133 LEU A N 1
ATOM 1013 C CA . LEU A 1 133 ? -5.958 0.888 10.664 1.00 52.53 133 LEU A CA 1
ATOM 1014 C C . LEU A 1 133 ? -5.311 0.071 9.558 1.00 52.53 133 LEU A C 1
ATOM 1016 O O . LEU A 1 133 ? -4.399 -0.703 9.835 1.00 52.53 133 LEU A O 1
ATOM 1020 N N . ARG A 1 134 ? -5.785 0.233 8.322 1.00 54.28 134 ARG A N 1
ATOM 1021 C CA . ARG A 1 134 ? -4.962 -0.106 7.162 1.00 54.28 134 ARG A CA 1
ATOM 1022 C C . ARG A 1 134 ? -3.954 1.026 7.019 1.00 54.28 134 ARG A C 1
ATOM 1024 O O . ARG A 1 134 ? -4.350 2.154 6.719 1.00 54.28 134 ARG A O 1
ATOM 1031 N N . VAL A 1 135 ? -2.695 0.732 7.297 1.00 58.19 135 VAL A N 1
ATOM 1032 C CA . VAL A 1 135 ? -1.572 1.640 7.086 1.00 58.19 135 VAL A CA 1
ATOM 1033 C C . VAL A 1 135 ? -0.934 1.274 5.763 1.00 58.19 135 VAL A C 1
ATOM 1035 O O . VAL A 1 135 ? -0.558 0.124 5.533 1.00 58.19 135 VAL A O 1
ATOM 1038 N N . VAL A 1 136 ? -0.852 2.256 4.874 1.00 64.50 136 VAL A N 1
ATOM 1039 C CA . VAL A 1 136 ? -0.338 2.073 3.524 1.00 64.50 136 VAL A CA 1
ATOM 1040 C C . VAL A 1 136 ? 0.849 2.974 3.318 1.00 64.50 136 VAL A C 1
ATOM 1042 O O . VAL A 1 136 ? 0.769 4.190 3.479 1.00 64.50 136 VAL A O 1
ATOM 1045 N N . LEU A 1 137 ? 1.951 2.353 2.933 1.00 66.19 137 LEU A N 1
ATOM 1046 C CA . LEU A 1 137 ? 3.145 3.032 2.495 1.00 66.19 137 LEU A CA 1
ATOM 1047 C C . LEU A 1 137 ? 3.099 3.119 0.975 1.00 66.19 137 LEU A C 1
ATOM 1049 O O . LEU A 1 137 ? 3.118 2.099 0.281 1.00 66.19 137 LEU A O 1
ATOM 1053 N N . LEU A 1 138 ? 3.051 4.344 0.457 1.00 63.00 138 LEU A N 1
ATOM 1054 C CA . LEU A 1 138 ? 3.230 4.581 -0.965 1.00 63.00 138 LEU A CA 1
ATOM 1055 C C . LEU A 1 138 ? 4.620 5.157 -1.205 1.00 63.00 138 LEU A C 1
ATOM 1057 O O . LEU A 1 138 ? 4.926 6.276 -0.789 1.00 63.00 138 LEU A O 1
ATOM 1061 N N . VAL A 1 139 ? 5.432 4.408 -1.945 1.00 62.16 139 VAL A N 1
ATOM 1062 C CA . VAL A 1 139 ? 6.751 4.857 -2.381 1.00 62.16 139 VAL A CA 1
ATOM 1063 C C . VAL A 1 139 ? 6.597 5.674 -3.661 1.00 62.16 139 VAL A C 1
ATOM 1065 O O . VAL A 1 139 ? 6.440 5.128 -4.757 1.00 62.16 139 VAL A O 1
ATOM 1068 N N . CYS A 1 140 ? 6.605 7.002 -3.533 1.00 62.12 140 CYS A N 1
ATOM 1069 C CA . CYS A 1 140 ? 6.460 7.921 -4.662 1.00 62.12 140 CYS A CA 1
ATOM 1070 C C . CYS A 1 140 ? 7.826 8.366 -5.213 1.00 62.12 140 CYS A C 1
ATOM 1072 O O . CYS A 1 140 ? 8.660 8.922 -4.502 1.00 62.12 140 CYS A O 1
ATOM 1074 N N . SER A 1 141 ? 8.049 8.220 -6.525 1.00 53.34 141 SER A N 1
ATOM 1075 C CA . SER A 1 141 ? 9.188 8.860 -7.200 1.00 53.34 141 SER A CA 1
ATOM 1076 C C . SER A 1 141 ? 8.960 10.362 -7.349 1.00 53.34 141 SER A C 1
ATOM 1078 O O . SER A 1 141 ? 8.042 10.770 -8.063 1.00 53.34 141 SER A O 1
ATOM 1080 N N . SER A 1 142 ? 9.853 11.147 -6.732 1.00 48.84 142 SER A N 1
ATOM 1081 C CA . SER A 1 142 ? 10.170 12.562 -6.999 1.00 48.84 142 SER A CA 1
ATOM 1082 C C . SER A 1 142 ? 8.988 13.413 -7.485 1.00 48.84 142 SER A C 1
ATOM 1084 O O . SER A 1 142 ? 8.673 13.455 -8.673 1.00 48.84 142 SER A O 1
ATOM 1086 N N . TYR A 1 143 ? 8.382 14.171 -6.572 1.00 47.66 143 TYR A N 1
ATOM 1087 C CA . TYR A 1 143 ? 7.401 15.194 -6.919 1.00 47.66 143 TYR A CA 1
ATOM 1088 C C . TYR A 1 143 ? 8.049 16.248 -7.847 1.00 47.66 143 TYR A C 1
ATOM 1090 O O . TYR A 1 143 ? 9.026 16.910 -7.486 1.00 47.66 143 TYR A O 1
ATOM 1098 N N . ARG A 1 144 ? 7.536 16.375 -9.074 1.00 51.16 144 ARG A N 1
ATOM 1099 C CA . ARG A 1 144 ? 7.664 17.565 -9.935 1.00 51.16 144 ARG A CA 1
ATOM 1100 C C . ARG A 1 144 ? 6.250 17.972 -10.379 1.00 51.16 144 ARG A C 1
ATOM 1102 O O . ARG A 1 144 ? 5.916 17.908 -11.546 1.00 51.16 144 ARG A O 1
ATOM 1109 N N . GLY A 1 145 ? 5.392 18.353 -9.431 1.00 51.62 145 GLY A N 1
ATOM 1110 C CA . GLY A 1 145 ? 4.082 18.941 -9.742 1.00 51.62 145 GLY A CA 1
ATOM 1111 C C . GLY A 1 145 ? 2.886 17.981 -9.706 1.00 51.62 145 GLY A C 1
ATOM 1112 O O . GLY A 1 145 ? 2.953 16.887 -9.152 1.00 51.62 145 GLY A O 1
ATOM 1113 N N . LYS A 1 146 ? 1.751 18.456 -10.243 1.00 52.91 146 LYS A N 1
ATOM 1114 C CA . LYS A 1 146 ? 0.403 17.870 -10.084 1.00 52.91 146 LYS A CA 1
ATOM 1115 C C . LYS A 1 146 ? 0.151 16.598 -10.916 1.00 52.91 146 LYS A C 1
ATOM 1117 O O . LYS A 1 146 ? -0.886 15.976 -10.729 1.00 52.91 146 LYS A O 1
ATOM 1122 N N . GLN A 1 147 ? 1.061 16.208 -11.817 1.00 60.69 147 GLN A N 1
ATOM 1123 C CA . GLN A 1 147 ? 0.766 15.251 -12.892 1.00 60.69 147 GLN A CA 1
ATOM 1124 C C . GLN A 1 147 ? 1.408 13.856 -12.720 1.00 60.69 147 GLN A C 1
ATOM 1126 O O . GLN A 1 147 ? 2.174 13.404 -13.574 1.00 60.69 147 GLN A O 1
ATOM 1131 N N . ARG A 1 148 ? 1.155 13.162 -11.595 1.00 77.81 148 ARG A N 1
ATOM 1132 C CA . ARG A 1 148 ? 1.766 11.843 -11.314 1.00 77.81 148 ARG A CA 1
ATOM 1133 C C . ARG A 1 148 ? 0.799 10.831 -10.710 1.00 77.81 148 ARG A C 1
ATOM 1135 O O . ARG A 1 148 ? 0.080 11.138 -9.765 1.00 77.81 148 ARG A O 1
ATOM 1142 N N . VAL A 1 149 ? 0.902 9.587 -11.184 1.00 85.56 149 VAL A N 1
ATOM 1143 C CA . VAL A 1 149 ? 0.095 8.442 -10.725 1.00 85.56 149 VAL A CA 1
ATOM 1144 C C . VAL A 1 149 ? 0.244 8.203 -9.221 1.00 85.56 149 VAL A C 1
ATOM 1146 O O . VAL A 1 149 ? -0.755 8.020 -8.538 1.00 85.56 149 VAL A O 1
ATOM 1149 N N . GLY A 1 150 ? 1.460 8.290 -8.671 1.00 86.06 150 GLY A N 1
ATOM 1150 C CA . GLY A 1 150 ? 1.690 8.100 -7.233 1.00 86.06 150 GLY A CA 1
ATOM 1151 C C . GLY A 1 150 ? 0.910 9.081 -6.345 1.00 86.06 150 GLY A C 1
ATOM 1152 O O . GLY A 1 150 ? 0.249 8.676 -5.396 1.00 86.06 150 GLY A O 1
ATOM 1153 N N . PHE A 1 151 ? 0.897 10.373 -6.683 1.00 86.88 151 PHE A N 1
ATOM 1154 C CA . PHE A 1 151 ? 0.124 11.361 -5.917 1.00 86.88 151 PHE A CA 1
ATOM 1155 C C . PHE A 1 151 ? -1.374 11.022 -5.901 1.00 86.88 151 PHE A C 1
ATOM 1157 O O . PHE A 1 151 ? -2.045 11.128 -4.874 1.00 86.88 151 PHE A O 1
ATOM 1164 N N . GLU A 1 152 ? -1.886 10.564 -7.037 1.00 89.25 152 GLU A N 1
ATOM 1165 C CA . GLU A 1 152 ? -3.287 10.201 -7.187 1.00 89.25 152 GLU A CA 1
ATOM 1166 C C . GLU A 1 152 ? -3.639 8.878 -6.490 1.00 89.25 152 GLU A C 1
ATOM 1168 O O . GLU A 1 152 ? -4.711 8.769 -5.894 1.00 89.25 152 GLU A O 1
ATOM 1173 N N . ILE A 1 153 ? -2.715 7.910 -6.444 1.00 90.19 153 ILE A N 1
ATOM 1174 C CA . ILE A 1 153 ? -2.851 6.713 -5.601 1.00 90.19 153 ILE A CA 1
ATOM 1175 C C . ILE A 1 153 ? -2.991 7.125 -4.127 1.00 90.19 153 ILE A C 1
ATOM 1177 O O . ILE A 1 153 ? -3.911 6.648 -3.460 1.00 90.19 153 ILE A O 1
ATOM 1181 N N . CYS A 1 154 ? -2.151 8.044 -3.620 1.00 88.81 154 CYS A N 1
ATOM 1182 C CA . CYS A 1 154 ? -2.294 8.570 -2.254 1.00 88.81 154 CYS A CA 1
ATOM 1183 C C . CYS A 1 154 ? -3.691 9.151 -2.022 1.00 88.81 154 CYS A C 1
ATOM 1185 O O . CYS A 1 154 ? -4.338 8.826 -1.027 1.00 88.81 154 CYS A O 1
ATOM 1187 N N . ARG A 1 155 ? -4.161 10.004 -2.942 1.00 88.25 155 ARG A N 1
ATOM 1188 C CA . ARG A 1 155 ? -5.472 10.657 -2.845 1.00 88.25 155 ARG A CA 1
ATOM 1189 C C . ARG A 1 155 ? -6.603 9.633 -2.771 1.00 88.25 155 ARG A C 1
ATOM 1191 O O . ARG A 1 155 ? -7.450 9.713 -1.881 1.00 88.25 155 ARG A O 1
ATOM 1198 N N . GLN A 1 156 ? -6.612 8.663 -3.685 1.00 89.00 156 GLN A N 1
ATOM 1199 C CA . GLN A 1 156 ? -7.653 7.640 -3.748 1.00 89.00 156 GLN A CA 1
ATOM 1200 C C . GLN A 1 156 ? -7.623 6.730 -2.516 1.00 89.00 156 GLN A C 1
ATOM 1202 O O . GLN A 1 156 ? -8.674 6.511 -1.916 1.00 89.00 156 GLN A O 1
ATOM 1207 N N . LEU A 1 157 ? -6.451 6.275 -2.063 1.00 87.31 157 LEU A N 1
ATOM 1208 C CA . LEU A 1 157 ? -6.334 5.479 -0.836 1.00 87.31 157 LEU A CA 1
ATOM 1209 C C . LEU A 1 157 ? -6.810 6.258 0.396 1.00 87.31 157 LEU A C 1
ATOM 1211 O O . LEU A 1 157 ? -7.659 5.767 1.143 1.00 87.31 157 LEU A O 1
ATOM 1215 N N . ALA A 1 158 ? -6.345 7.496 0.578 1.00 85.19 158 ALA A N 1
ATOM 1216 C CA . ALA A 1 158 ? -6.748 8.333 1.706 1.00 85.19 158 ALA A CA 1
ATOM 1217 C C . ALA A 1 158 ? -8.270 8.575 1.729 1.00 85.19 158 ALA A C 1
ATOM 1219 O O . ALA A 1 158 ? -8.883 8.573 2.802 1.00 85.19 158 ALA A O 1
ATOM 1220 N N . SER A 1 159 ? -8.905 8.696 0.553 1.00 84.19 159 SER A N 1
ATOM 1221 C CA . SER A 1 159 ? -10.365 8.849 0.422 1.00 84.19 159 SER A CA 1
ATOM 1222 C C . SER A 1 159 ? -11.153 7.611 0.858 1.00 84.19 159 SER A C 1
ATOM 1224 O O . SER A 1 159 ? -12.302 7.721 1.288 1.00 84.19 159 SER A O 1
ATOM 1226 N N . GLN A 1 160 ? -10.515 6.438 0.845 1.00 81.44 160 GLN A N 1
ATOM 1227 C CA . GLN A 1 160 ? -11.070 5.187 1.365 1.00 81.44 160 GLN A CA 1
ATOM 1228 C C . GLN A 1 160 ? -10.890 5.051 2.890 1.00 81.44 160 GLN A C 1
ATOM 1230 O O . GLN A 1 160 ? -11.248 4.027 3.472 1.00 81.44 160 GLN A O 1
ATOM 1235 N N . GLY A 1 161 ? -10.378 6.088 3.569 1.00 75.94 161 GLY A N 1
ATOM 1236 C CA . GLY A 1 161 ? -10.173 6.101 5.022 1.00 75.94 161 GLY A CA 1
ATOM 1237 C C . GLY A 1 161 ? -8.895 5.395 5.475 1.00 75.94 161 GLY A C 1
ATOM 1238 O O . GLY A 1 161 ? -8.769 5.040 6.644 1.00 75.94 161 GLY A O 1
ATOM 1239 N N . VAL A 1 162 ? -7.973 5.169 4.543 1.00 79.62 162 VAL A N 1
ATOM 1240 C CA . VAL A 1 162 ? -6.673 4.547 4.776 1.00 79.62 162 VAL A CA 1
ATOM 1241 C C . VAL A 1 162 ? -5.670 5.603 5.231 1.00 79.62 162 VAL A C 1
ATOM 1243 O O . VAL A 1 162 ? -5.700 6.723 4.723 1.00 79.62 162 VAL A O 1
ATOM 1246 N N . ILE A 1 163 ? -4.772 5.252 6.155 1.00 83.88 163 ILE A N 1
ATOM 1247 C CA . ILE A 1 163 ? -3.633 6.116 6.481 1.00 83.88 163 ILE A CA 1
ATOM 1248 C C . ILE A 1 163 ? -2.551 5.894 5.435 1.00 83.88 163 ILE A C 1
ATOM 1250 O O . ILE A 1 163 ? -2.110 4.766 5.224 1.00 83.88 163 ILE A O 1
ATOM 1254 N N . VAL A 1 164 ? -2.128 6.975 4.799 1.00 87.94 164 VAL A N 1
ATOM 1255 C CA . VAL A 1 164 ? -1.138 6.983 3.735 1.00 87.94 164 VAL A CA 1
ATOM 1256 C C . VAL A 1 164 ? 0.128 7.666 4.232 1.00 87.94 164 VAL A C 1
ATOM 1258 O O . VAL A 1 164 ? 0.115 8.850 4.571 1.00 87.94 164 VAL A O 1
ATOM 1261 N N . VAL A 1 165 ? 1.230 6.923 4.226 1.00 90.75 165 VAL A N 1
ATOM 1262 C CA . VAL A 1 165 ? 2.577 7.481 4.348 1.00 90.75 165 VAL A CA 1
ATOM 1263 C C . VAL A 1 165 ? 3.061 7.795 2.936 1.00 90.75 165 VAL A C 1
ATOM 1265 O O . VAL A 1 165 ? 3.385 6.891 2.164 1.00 90.75 165 VAL A O 1
ATOM 1268 N N . LEU A 1 166 ? 3.044 9.078 2.577 1.00 90.12 166 LEU A N 1
ATOM 1269 C CA . LEU A 1 166 ? 3.601 9.582 1.327 1.00 90.12 166 LEU A CA 1
ATOM 1270 C C . LEU A 1 166 ? 5.104 9.746 1.508 1.00 90.12 166 LEU A C 1
ATOM 1272 O O . LEU A 1 166 ? 5.539 10.463 2.410 1.00 90.12 166 LEU A O 1
ATOM 1276 N N . THR A 1 167 ? 5.890 9.143 0.618 1.00 90.19 167 THR A N 1
ATOM 1277 C CA . THR A 1 167 ? 7.342 9.323 0.634 1.00 90.19 167 THR A CA 1
ATOM 1278 C C . THR A 1 167 ? 7.872 10.056 -0.585 1.00 90.19 167 THR A C 1
ATOM 1280 O O . THR A 1 167 ? 7.279 10.038 -1.662 1.00 90.19 167 THR A O 1
ATOM 1283 N N . ALA A 1 168 ? 8.989 10.754 -0.411 1.00 87.62 168 ALA A N 1
ATOM 1284 C CA . ALA A 1 168 ? 9.709 11.402 -1.496 1.00 87.62 168 ALA A CA 1
ATOM 1285 C C . ALA A 1 168 ? 11.181 11.579 -1.115 1.00 87.62 168 ALA A C 1
ATOM 1287 O O . ALA A 1 168 ? 11.505 11.756 0.058 1.00 87.62 168 ALA A O 1
ATOM 1288 N N . ARG A 1 169 ? 12.054 11.621 -2.129 1.00 86.19 169 ARG A N 1
ATOM 1289 C CA . ARG A 1 169 ? 13.488 11.907 -1.942 1.00 86.19 169 ARG A CA 1
ATOM 1290 C C . ARG A 1 169 ? 13.739 13.304 -1.384 1.00 86.19 169 ARG A C 1
ATOM 1292 O O . ARG A 1 169 ? 14.572 13.494 -0.509 1.00 86.19 169 ARG A O 1
ATOM 1299 N N . ASN A 1 170 ? 13.013 14.286 -1.921 1.00 87.44 170 ASN A N 1
ATOM 1300 C CA . ASN A 1 170 ? 13.111 15.679 -1.505 1.00 87.44 170 ASN A CA 1
ATOM 1301 C C . ASN A 1 170 ? 12.015 15.989 -0.483 1.00 87.44 170 ASN A C 1
ATOM 1303 O O . ASN A 1 170 ? 10.828 15.916 -0.810 1.00 87.44 170 ASN A O 1
ATOM 1307 N N . GLU A 1 171 ? 12.438 16.351 0.722 1.00 89.62 171 GLU A N 1
ATOM 1308 C CA . GLU A 1 171 ? 11.568 16.631 1.860 1.00 89.62 171 GLU A CA 1
ATOM 1309 C C . GLU A 1 171 ? 10.601 17.788 1.601 1.00 89.62 171 GLU A C 1
ATOM 1311 O O . GLU A 1 171 ? 9.391 17.603 1.713 1.00 89.62 171 GLU A O 1
ATOM 1316 N N . THR A 1 172 ? 11.101 18.945 1.157 1.00 89.44 172 THR A N 1
ATOM 1317 C CA . THR A 1 172 ? 10.280 20.138 0.892 1.00 89.44 172 THR A CA 1
ATOM 1318 C C . THR A 1 172 ? 9.117 19.824 -0.043 1.00 89.44 172 THR A C 1
ATOM 1320 O O . THR A 1 172 ? 7.957 20.097 0.260 1.00 89.44 172 THR A O 1
ATOM 1323 N N . ARG A 1 173 ? 9.405 19.164 -1.167 1.00 85.44 173 ARG A N 1
ATOM 1324 C CA . ARG A 1 173 ? 8.376 18.802 -2.145 1.00 85.44 173 ARG A CA 1
ATOM 1325 C C . ARG A 1 173 ? 7.422 17.726 -1.635 1.00 85.44 173 ARG A C 1
ATOM 1327 O O . ARG A 1 173 ? 6.264 17.692 -2.047 1.00 85.44 173 ARG A O 1
ATOM 1334 N N . GLY A 1 174 ? 7.906 16.828 -0.784 1.00 87.50 174 GLY A N 1
ATOM 1335 C CA . GLY A 1 174 ? 7.081 15.826 -0.123 1.00 87.50 174 GLY A CA 1
ATOM 1336 C C . GLY A 1 174 ? 6.074 16.454 0.841 1.00 87.50 174 GLY A C 1
ATOM 1337 O O . GLY A 1 174 ? 4.884 16.149 0.764 1.00 87.50 174 GLY A O 1
ATOM 1338 N N . LEU A 1 175 ? 6.527 17.398 1.667 1.00 89.38 175 LEU A N 1
ATOM 1339 C CA . LEU A 1 175 ? 5.679 18.174 2.574 1.00 89.38 175 LEU A CA 1
ATOM 1340 C C . LEU A 1 175 ? 4.638 18.999 1.807 1.00 89.38 175 LEU A C 1
ATOM 1342 O O . LEU A 1 175 ? 3.453 18.931 2.126 1.00 89.38 175 LEU A O 1
ATOM 1346 N N . GLU A 1 176 ? 5.032 19.687 0.731 1.00 89.25 176 GLU A N 1
ATOM 1347 C CA . GLU A 1 176 ? 4.083 20.390 -0.145 1.00 89.25 176 GLU A CA 1
ATOM 1348 C C . GLU A 1 176 ? 3.014 19.457 -0.735 1.00 89.25 176 GLU A C 1
ATOM 1350 O O . GLU A 1 176 ? 1.854 19.847 -0.888 1.00 89.25 176 GLU A O 1
ATOM 1355 N N . ALA A 1 177 ? 3.389 18.230 -1.109 1.00 86.12 177 ALA A N 1
ATOM 1356 C CA . ALA A 1 177 ? 2.449 17.247 -1.636 1.00 86.12 177 ALA A CA 1
ATOM 1357 C C . ALA A 1 177 ? 1.450 16.794 -0.562 1.00 86.12 177 ALA A C 1
ATOM 1359 O O . ALA A 1 177 ? 0.255 16.686 -0.846 1.00 86.12 177 ALA A O 1
ATOM 1360 N N . VAL A 1 178 ? 1.915 16.579 0.670 1.00 87.38 178 VAL A N 1
ATOM 1361 C CA . VAL A 1 178 ? 1.043 16.255 1.804 1.00 87.38 178 VAL A CA 1
ATOM 1362 C C . VAL A 1 178 ? 0.084 17.400 2.110 1.00 87.38 178 VAL A C 1
ATOM 1364 O O . VAL A 1 178 ? -1.115 17.153 2.226 1.00 87.38 178 VAL A O 1
ATOM 1367 N N . GLU A 1 179 ? 0.554 18.647 2.149 1.00 89.06 179 GLU A N 1
ATOM 1368 C CA . GLU A 1 179 ? -0.318 19.805 2.381 1.00 89.06 179 GLU A CA 1
ATOM 1369 C C . GLU A 1 179 ? -1.364 19.972 1.274 1.00 89.06 179 GLU A C 1
ATOM 1371 O O . GLU A 1 179 ? -2.541 20.210 1.554 1.00 89.06 179 GLU A O 1
ATOM 1376 N N . LYS A 1 180 ? -0.989 19.730 0.011 1.00 88.00 180 LYS A N 1
ATOM 1377 C CA . LYS A 1 180 ? -1.953 19.709 -1.100 1.00 88.00 180 LYS A CA 1
ATOM 1378 C C . LYS A 1 180 ? -3.013 18.630 -0.915 1.00 88.00 180 LYS A C 1
ATOM 1380 O O . LYS A 1 180 ? -4.188 18.930 -1.094 1.00 88.00 180 LYS A O 1
ATOM 1385 N N . LEU A 1 181 ? -2.633 17.405 -0.540 1.00 86.56 181 LEU A N 1
ATOM 1386 C CA . LEU A 1 181 ? -3.597 16.330 -0.270 1.00 86.56 181 LEU A CA 1
ATOM 1387 C C . LEU A 1 181 ? -4.520 16.683 0.902 1.00 86.56 181 LEU A C 1
ATOM 1389 O O . LEU A 1 181 ? -5.729 16.497 0.803 1.00 86.56 181 LEU A O 1
ATOM 1393 N N . ARG A 1 182 ? -3.977 17.248 1.983 1.00 85.44 182 ARG A N 1
ATOM 1394 C CA . ARG A 1 182 ? -4.747 17.698 3.155 1.00 85.44 182 ARG A CA 1
ATOM 1395 C C . ARG A 1 182 ? -5.704 18.851 2.844 1.00 85.44 182 ARG A C 1
ATOM 1397 O O . ARG A 1 182 ? -6.704 19.013 3.543 1.00 85.44 182 ARG A O 1
ATOM 1404 N N . GLY A 1 183 ? -5.404 19.653 1.825 1.00 83.88 183 GLY A N 1
ATOM 1405 C CA . GLY A 1 183 ? -6.260 20.739 1.347 1.00 83.88 183 GLY A CA 1
ATOM 1406 C C . GLY A 1 183 ? -7.465 20.281 0.518 1.00 83.88 183 GLY A C 1
ATOM 1407 O O . GLY A 1 183 ? -8.386 21.070 0.311 1.00 83.88 183 GLY A O 1
ATOM 1408 N N . LEU A 1 184 ? -7.494 19.030 0.045 1.00 82.50 184 LEU A N 1
ATOM 1409 C CA . LEU A 1 184 ? -8.600 18.521 -0.767 1.00 82.50 184 LEU A CA 1
ATOM 1410 C C . LEU A 1 184 ? -9.836 18.218 0.090 1.00 82.50 184 LEU A C 1
ATOM 1412 O O . LEU A 1 184 ? -9.758 17.621 1.166 1.00 82.50 184 LEU A O 1
ATOM 1416 N N . THR A 1 185 ? -11.008 18.593 -0.418 1.00 68.81 185 THR A N 1
ATOM 1417 C CA . THR A 1 185 ? -12.290 18.322 0.236 1.00 68.81 185 THR A CA 1
ATOM 1418 C C . THR A 1 185 ? -12.579 16.818 0.281 1.00 68.81 185 THR A C 1
ATOM 1420 O O . THR A 1 185 ? -12.270 16.068 -0.643 1.00 68.81 185 THR A O 1
ATOM 1423 N N . GLY A 1 186 ? -13.175 16.353 1.382 1.00 65.88 186 GLY A N 1
ATOM 1424 C CA . GLY A 1 186 ? -13.521 14.938 1.563 1.00 65.88 186 GLY A CA 1
ATOM 1425 C C . GLY A 1 186 ? -12.376 14.037 2.041 1.00 65.88 186 GLY A C 1
ATOM 1426 O O . GLY A 1 186 ? -12.611 12.848 2.255 1.00 65.88 186 GLY A O 1
ATOM 1427 N N . LEU A 1 187 ? -11.173 14.581 2.270 1.00 70.38 187 LEU A N 1
ATOM 1428 C CA . LEU A 1 187 ? -10.070 13.870 2.917 1.00 70.38 187 LEU A CA 1
ATOM 1429 C C . LEU A 1 187 ? -9.949 14.249 4.398 1.00 70.38 187 LEU A C 1
ATOM 1431 O O . LEU A 1 187 ? -9.978 15.418 4.776 1.00 70.38 187 LEU A O 1
ATOM 1435 N N . ALA A 1 188 ? -9.791 13.235 5.247 1.00 66.56 188 ALA A N 1
ATOM 1436 C CA . ALA A 1 188 ? -9.369 13.418 6.631 1.00 66.56 188 ALA A CA 1
ATOM 1437 C C . ALA A 1 188 ? -7.884 13.813 6.634 1.00 66.56 188 ALA A C 1
ATOM 1439 O O . ALA A 1 188 ? -7.045 13.049 6.162 1.00 66.56 188 ALA A O 1
ATOM 1440 N N . LYS A 1 189 ? -7.554 15.006 7.138 1.00 69.38 189 LYS A N 1
ATOM 1441 C CA . LYS A 1 189 ? -6.199 15.590 7.042 1.00 69.38 189 LYS A CA 1
ATOM 1442 C C . LYS A 1 189 ? -5.133 14.720 7.717 1.00 69.38 189 LYS A C 1
ATOM 1444 O O . LYS A 1 189 ? -4.021 14.568 7.223 1.00 69.38 189 LYS A O 1
ATOM 1449 N N . GLU A 1 190 ? -5.516 14.106 8.822 1.00 71.75 190 GLU A N 1
ATOM 1450 C CA . GLU A 1 190 ? -4.757 13.140 9.610 1.00 71.75 190 GLU A CA 1
ATOM 1451 C C . GLU A 1 190 ? -4.456 11.816 8.889 1.00 71.75 190 GLU A C 1
ATOM 1453 O O . GLU A 1 190 ? -3.614 11.057 9.357 1.00 71.75 190 GLU A O 1
ATOM 1458 N N . ASN A 1 191 ? -5.107 11.526 7.758 1.00 74.31 191 ASN A N 1
ATOM 1459 C CA . ASN A 1 191 ? -4.877 10.287 7.014 1.00 74.31 191 ASN A CA 1
ATOM 1460 C C . ASN A 1 191 ? -3.668 10.361 6.074 1.00 74.31 191 ASN A C 1
ATOM 1462 O O . ASN A 1 191 ? -3.369 9.368 5.421 1.00 74.31 191 ASN A O 1
ATOM 1466 N N . VAL A 1 192 ? -2.984 11.501 5.963 1.00 85.19 192 VAL A N 1
ATOM 1467 C CA . VAL A 1 192 ? -1.801 11.641 5.105 1.00 85.19 192 VAL A CA 1
ATOM 1468 C C . VAL A 1 192 ? -0.634 12.148 5.938 1.00 85.19 192 VAL A C 1
ATOM 1470 O O . VAL A 1 192 ? -0.717 13.214 6.554 1.00 85.19 192 VAL A O 1
ATOM 1473 N N . VAL A 1 193 ? 0.453 11.383 5.948 1.00 87.81 193 VAL A N 1
ATOM 1474 C CA . VAL A 1 193 ? 1.692 11.686 6.672 1.00 87.81 193 VAL A CA 1
ATOM 1475 C C . VAL A 1 193 ? 2.861 11.642 5.693 1.00 87.81 193 VAL A C 1
ATOM 1477 O O . VAL A 1 193 ? 2.825 10.888 4.724 1.00 87.81 193 VAL A O 1
ATOM 1480 N N . PHE A 1 194 ? 3.876 12.472 5.922 1.00 90.25 194 PHE A N 1
ATOM 1481 C CA . PHE A 1 194 ? 5.100 12.480 5.128 1.00 90.25 194 PHE A CA 1
ATOM 1482 C C . PHE A 1 194 ? 6.216 11.725 5.856 1.00 90.25 194 PHE A C 1
ATOM 1484 O O . PHE A 1 194 ? 6.358 11.891 7.064 1.00 90.25 194 PHE A O 1
ATOM 1491 N N . GLN A 1 195 ? 7.020 10.961 5.116 1.00 91.50 195 GLN A N 1
ATOM 1492 C CA . GLN A 1 195 ? 8.329 10.481 5.566 1.00 91.50 195 GLN A CA 1
ATOM 1493 C C . GLN A 1 195 ? 9.298 10.499 4.380 1.00 91.50 195 GLN A C 1
ATOM 1495 O O . GLN A 1 195 ? 8.965 10.010 3.298 1.00 91.50 195 GLN A O 1
ATOM 1500 N N . GLN A 1 196 ? 10.493 11.060 4.555 1.00 91.50 196 GLN A N 1
ATOM 1501 C CA . GLN A 1 196 ? 11.494 11.072 3.488 1.00 91.50 196 GLN A CA 1
ATOM 1502 C C . GLN A 1 196 ? 11.917 9.638 3.126 1.00 91.50 196 GLN A C 1
ATOM 1504 O O . GLN A 1 196 ? 12.054 8.782 3.997 1.00 91.50 196 GLN A O 1
ATOM 1509 N N . LEU A 1 197 ? 12.127 9.383 1.832 1.00 90.00 197 LEU A N 1
ATOM 1510 C CA . LEU A 1 197 ? 12.689 8.127 1.339 1.00 90.00 197 LEU A CA 1
ATOM 1511 C C . LEU A 1 197 ? 13.457 8.358 0.039 1.00 90.00 197 LEU A C 1
ATOM 1513 O O . LEU A 1 197 ? 12.873 8.801 -0.958 1.00 90.00 197 LEU A O 1
ATOM 1517 N N . ASP A 1 198 ? 14.727 7.969 0.027 1.00 88.44 198 ASP A N 1
ATOM 1518 C CA . ASP A 1 198 ? 15.449 7.632 -1.191 1.00 88.44 198 ASP A CA 1
ATOM 1519 C C . ASP A 1 198 ? 15.663 6.121 -1.252 1.00 88.44 198 ASP A C 1
ATOM 1521 O O . ASP A 1 198 ? 16.362 5.532 -0.437 1.00 88.44 198 ASP A O 1
ATOM 1525 N N . VAL A 1 199 ? 15.044 5.478 -2.242 1.00 86.62 199 VAL A N 1
ATOM 1526 C CA . VAL A 1 199 ? 15.132 4.021 -2.433 1.00 86.62 199 VAL A CA 1
ATOM 1527 C C . VAL A 1 199 ? 16.550 3.548 -2.766 1.00 86.62 199 VAL A C 1
ATOM 1529 O O . VAL A 1 199 ? 16.799 2.348 -2.744 1.00 86.62 199 VAL A O 1
ATOM 1532 N N . MET A 1 200 ? 17.461 4.475 -3.075 1.00 86.81 200 MET A N 1
ATOM 1533 C CA . MET A 1 200 ? 18.880 4.202 -3.289 1.00 86.81 200 MET A CA 1
ATOM 1534 C C . MET A 1 200 ? 19.736 4.412 -2.030 1.00 86.81 200 MET A C 1
ATOM 1536 O O . MET A 1 200 ? 20.916 4.077 -2.056 1.00 86.81 200 MET A O 1
ATOM 1540 N N . ASP A 1 201 ? 19.176 4.959 -0.944 1.00 90.69 201 ASP A N 1
ATOM 1541 C CA . ASP A 1 201 ? 19.896 5.257 0.298 1.00 90.69 201 ASP A CA 1
ATOM 1542 C C . ASP A 1 201 ? 19.414 4.346 1.448 1.00 90.69 201 ASP A C 1
ATOM 1544 O O . ASP A 1 201 ? 18.325 4.570 2.002 1.00 90.69 201 ASP A O 1
ATOM 1548 N N . PRO A 1 202 ? 20.228 3.352 1.863 1.00 92.62 202 PRO A N 1
ATOM 1549 C CA . PRO A 1 202 ? 19.900 2.438 2.958 1.00 92.62 202 PRO A CA 1
ATOM 1550 C C . PRO A 1 202 ? 19.539 3.133 4.274 1.00 92.62 202 PRO A C 1
ATOM 1552 O O . PRO A 1 202 ? 18.717 2.613 5.030 1.00 92.62 202 PRO A O 1
ATOM 1555 N N . SER A 1 203 ? 20.112 4.308 4.552 1.00 94.88 203 SER A N 1
ATOM 1556 C CA . SER A 1 203 ? 19.837 5.047 5.786 1.00 94.88 203 SER A CA 1
ATOM 1557 C C . SER A 1 203 ? 18.395 5.563 5.824 1.00 94.88 203 SER A C 1
ATOM 1559 O O . SER A 1 203 ? 17.705 5.419 6.836 1.00 94.88 203 SER A O 1
ATOM 1561 N N . THR A 1 204 ? 17.888 6.072 4.696 1.00 92.94 204 THR A N 1
ATOM 1562 C CA . THR A 1 204 ? 16.502 6.551 4.598 1.00 92.94 204 THR A CA 1
ATOM 1563 C C . THR A 1 204 ? 15.497 5.397 4.603 1.00 92.94 204 THR A C 1
ATOM 1565 O O . THR A 1 204 ? 14.415 5.528 5.175 1.00 92.94 204 THR A O 1
ATOM 1568 N N . ILE A 1 205 ? 15.871 4.234 4.053 1.00 91.56 205 ILE A N 1
ATOM 1569 C CA . ILE A 1 205 ? 15.071 3.001 4.126 1.00 91.56 205 ILE A CA 1
ATOM 1570 C C . ILE A 1 205 ? 14.936 2.541 5.584 1.00 91.56 205 ILE A C 1
ATOM 1572 O O . ILE A 1 205 ? 13.823 2.276 6.045 1.00 91.56 205 ILE A O 1
ATOM 1576 N N . ALA A 1 206 ? 16.047 2.489 6.327 1.00 90.31 206 ALA A N 1
ATOM 1577 C CA . ALA A 1 206 ? 16.045 2.117 7.741 1.00 90.31 206 ALA A CA 1
ATOM 1578 C C . ALA A 1 206 ? 15.238 3.112 8.592 1.00 90.31 206 ALA A C 1
ATOM 1580 O O . ALA A 1 206 ? 14.423 2.703 9.420 1.00 90.31 206 ALA A O 1
ATOM 1581 N N . SER A 1 207 ? 15.403 4.415 8.338 1.00 91.94 207 SER A N 1
ATOM 1582 C CA . SER A 1 207 ? 14.634 5.475 8.999 1.00 91.94 207 SER A CA 1
ATOM 1583 C C . SER A 1 207 ? 13.126 5.321 8.775 1.00 91.94 207 SER A C 1
ATOM 1585 O O . SER A 1 207 ? 12.347 5.407 9.724 1.00 91.94 207 SER A O 1
ATOM 1587 N N . LEU A 1 208 ? 12.698 5.031 7.543 1.00 89.56 208 LEU A N 1
ATOM 1588 C CA . LEU A 1 208 ? 11.292 4.788 7.220 1.00 89.56 208 LEU A CA 1
ATOM 1589 C C . LEU A 1 208 ? 10.734 3.547 7.930 1.00 89.56 208 LEU A C 1
ATOM 1591 O O . LEU A 1 208 ? 9.611 3.586 8.437 1.00 89.56 208 LEU A O 1
ATOM 1595 N N . ALA A 1 209 ? 11.497 2.454 7.974 1.00 86.94 209 ALA A N 1
ATOM 1596 C CA . ALA A 1 209 ? 11.089 1.240 8.674 1.00 86.94 209 ALA A CA 1
ATOM 1597 C C . ALA A 1 209 ? 10.882 1.495 10.178 1.00 86.94 209 ALA A C 1
ATOM 1599 O O . ALA A 1 209 ? 9.847 1.111 10.728 1.00 86.94 209 ALA A O 1
ATOM 1600 N N . GLU A 1 210 ? 11.816 2.199 10.824 1.00 82.38 210 GLU A N 1
ATOM 1601 C CA . GLU A 1 210 ? 11.703 2.545 12.244 1.00 82.38 210 GLU A CA 1
ATOM 1602 C C . GLU A 1 210 ? 10.553 3.531 12.495 1.00 82.38 210 GLU A C 1
ATOM 1604 O O . GLU A 1 210 ? 9.768 3.344 13.423 1.00 82.38 210 GLU A O 1
ATOM 1609 N N . PHE A 1 211 ? 10.367 4.521 11.617 1.00 84.94 211 PHE A N 1
ATOM 1610 C CA . PHE A 1 211 ? 9.221 5.428 11.662 1.00 84.94 211 PHE A CA 1
ATOM 1611 C C . PHE A 1 211 ? 7.890 4.665 11.632 1.00 84.94 211 PHE A C 1
ATOM 1613 O O . PHE A 1 211 ? 7.024 4.906 12.473 1.00 84.94 211 PHE A O 1
ATOM 1620 N N . ILE A 1 212 ? 7.724 3.710 10.711 1.00 81.69 212 ILE A N 1
ATOM 1621 C CA . ILE A 1 212 ? 6.495 2.909 10.612 1.00 81.69 212 ILE A CA 1
ATOM 1622 C C . ILE A 1 212 ? 6.280 2.078 11.874 1.00 81.69 212 ILE A C 1
ATOM 1624 O O . ILE A 1 212 ? 5.168 2.023 12.402 1.00 81.69 212 ILE A O 1
ATOM 1628 N N . LYS A 1 213 ? 7.342 1.448 12.375 1.00 77.19 213 LYS A N 1
ATOM 1629 C CA . LYS A 1 213 ? 7.300 0.643 13.594 1.00 77.19 213 LYS A CA 1
ATOM 1630 C C . LYS A 1 213 ? 6.880 1.477 14.806 1.00 77.19 213 LYS A C 1
ATOM 1632 O O . LYS A 1 213 ? 5.995 1.049 15.539 1.00 77.19 213 LYS A O 1
ATOM 1637 N N . ILE A 1 214 ? 7.455 2.666 14.988 1.00 72.62 214 ILE A N 1
ATOM 1638 C CA . ILE A 1 214 ? 7.149 3.555 16.118 1.00 72.62 214 ILE A CA 1
ATOM 1639 C C . ILE A 1 214 ? 5.745 4.155 15.994 1.00 72.62 214 ILE A C 1
ATOM 1641 O O . ILE A 1 214 ? 4.990 4.153 16.962 1.00 72.62 214 ILE A O 1
ATOM 1645 N N . GLN A 1 215 ? 5.385 4.682 14.822 1.00 74.56 215 GLN A N 1
ATOM 1646 C CA . GLN A 1 215 ? 4.138 5.436 14.649 1.00 74.56 215 GLN A CA 1
ATOM 1647 C C . GLN A 1 215 ? 2.909 4.541 14.490 1.00 74.56 215 GLN A C 1
ATOM 1649 O O . GLN A 1 215 ? 1.810 4.917 14.896 1.00 74.56 215 GLN A O 1
ATOM 1654 N N . PHE A 1 216 ? 3.076 3.370 13.875 1.00 75.94 216 PHE A N 1
ATOM 1655 C CA . PHE A 1 216 ? 1.956 2.532 13.453 1.00 75.94 216 PHE A CA 1
ATOM 1656 C C . PHE A 1 216 ? 2.034 1.089 13.958 1.00 75.94 216 PHE A C 1
ATOM 1658 O O . PHE A 1 216 ? 1.027 0.381 13.921 1.00 75.94 216 PHE A O 1
ATOM 1665 N N . GLY A 1 217 ? 3.209 0.619 14.387 1.00 71.06 217 GLY A N 1
ATOM 1666 C CA . GLY A 1 217 ? 3.437 -0.753 14.855 1.00 71.06 217 GLY A CA 1
ATOM 1667 C C . GLY A 1 217 ? 3.403 -1.827 13.761 1.00 71.06 217 GLY A C 1
ATOM 1668 O O . GLY A 1 217 ? 3.859 -2.944 13.993 1.00 71.06 217 GLY A O 1
ATOM 1669 N N . ARG A 1 218 ? 2.873 -1.520 12.570 1.00 75.88 218 ARG A N 1
ATOM 1670 C CA . ARG A 1 218 ? 2.769 -2.433 11.425 1.00 75.88 218 ARG A CA 1
ATOM 1671 C C . ARG A 1 218 ? 2.597 -1.678 10.106 1.00 75.88 218 ARG A C 1
ATOM 1673 O O . ARG A 1 218 ? 2.216 -0.509 10.095 1.00 75.88 218 ARG A O 1
ATOM 1680 N N . LEU A 1 219 ? 2.782 -2.401 9.004 1.00 82.81 219 LEU A N 1
ATOM 1681 C CA . LEU A 1 219 ? 2.457 -1.963 7.650 1.00 82.81 219 LEU A CA 1
ATOM 1682 C C . LEU A 1 219 ? 1.495 -2.964 7.004 1.00 82.81 219 LEU A C 1
ATOM 1684 O O . LEU A 1 219 ? 1.775 -4.160 7.022 1.00 82.81 219 LEU A O 1
ATOM 1688 N N . ASP A 1 220 ? 0.380 -2.497 6.436 1.00 83.94 220 ASP A N 1
ATOM 1689 C CA . ASP A 1 220 ? -0.600 -3.378 5.787 1.00 83.94 220 ASP A CA 1
ATOM 1690 C C . ASP A 1 220 ? -0.385 -3.467 4.268 1.00 83.94 220 ASP A C 1
ATOM 1692 O O . ASP A 1 220 ? -0.601 -4.526 3.683 1.00 83.94 220 ASP A O 1
ATOM 1696 N N . ILE A 1 221 ? 0.007 -2.368 3.610 1.00 89.69 221 ILE A N 1
ATOM 1697 C CA . ILE A 1 221 ? 0.198 -2.325 2.150 1.00 89.69 221 ILE A CA 1
ATOM 1698 C C . ILE A 1 221 ? 1.458 -1.523 1.817 1.00 89.69 221 ILE A C 1
ATOM 1700 O O . ILE A 1 221 ? 1.659 -0.428 2.341 1.00 89.69 221 ILE A O 1
ATOM 1704 N N . LEU A 1 222 ? 2.262 -2.041 0.888 1.00 92.12 222 LEU A N 1
ATOM 1705 C CA . LEU A 1 222 ? 3.381 -1.340 0.265 1.00 92.12 222 LEU A CA 1
ATOM 1706 C C . LEU A 1 222 ? 3.124 -1.213 -1.238 1.00 92.12 222 LEU A C 1
ATOM 1708 O O . LEU A 1 222 ? 2.888 -2.212 -1.913 1.00 92.12 222 LEU A O 1
ATOM 1712 N N . VAL A 1 223 ? 3.210 0.003 -1.772 1.00 91.31 223 VAL A N 1
ATOM 1713 C CA . VAL A 1 223 ? 3.112 0.249 -3.214 1.00 91.31 223 VAL A CA 1
ATOM 1714 C C . VAL A 1 223 ? 4.428 0.837 -3.724 1.00 91.31 223 VAL A C 1
ATOM 1716 O O . VAL A 1 223 ? 4.745 2.007 -3.494 1.00 91.31 223 VAL A O 1
ATOM 1719 N N . ASN A 1 224 ? 5.181 0.016 -4.456 1.00 89.94 224 ASN A N 1
ATOM 1720 C CA . ASN A 1 224 ? 6.455 0.377 -5.080 1.00 89.94 224 ASN A CA 1
ATOM 1721 C C . ASN A 1 224 ? 6.220 1.091 -6.420 1.00 89.94 224 ASN A C 1
ATOM 1723 O O . ASN A 1 224 ? 6.316 0.491 -7.486 1.00 89.94 224 ASN A O 1
ATOM 1727 N N . ASN A 1 225 ? 5.868 2.378 -6.370 1.00 82.88 225 ASN A N 1
ATOM 1728 C CA . ASN A 1 225 ? 5.549 3.168 -7.567 1.00 82.88 225 ASN A CA 1
ATOM 1729 C C . ASN A 1 225 ? 6.758 3.946 -8.129 1.00 82.88 225 ASN A C 1
ATOM 1731 O O . ASN A 1 225 ? 6.706 4.427 -9.261 1.00 82.88 225 ASN A O 1
ATOM 1735 N N . ALA A 1 226 ? 7.841 4.110 -7.366 1.00 73.50 226 ALA A N 1
ATOM 1736 C CA . ALA A 1 226 ? 8.977 4.899 -7.824 1.00 73.50 226 ALA A CA 1
ATOM 1737 C C . ALA A 1 226 ? 9.627 4.320 -9.097 1.00 73.50 226 ALA A C 1
ATOM 1739 O O . ALA A 1 226 ? 9.961 3.140 -9.158 1.00 73.50 226 ALA A O 1
ATOM 1740 N N . GLY A 1 227 ? 9.829 5.163 -10.114 1.00 69.81 227 GLY A N 1
ATOM 1741 C CA . GLY A 1 227 ? 10.506 4.773 -11.350 1.00 69.81 227 GLY A CA 1
ATOM 1742 C C . GLY A 1 227 ? 10.944 5.961 -12.204 1.00 69.81 227 GLY A C 1
ATOM 1743 O O . GLY A 1 227 ? 10.415 7.069 -12.080 1.00 69.81 227 GLY A O 1
ATOM 1744 N N . ILE A 1 228 ? 11.916 5.713 -13.080 1.00 70.19 228 ILE A N 1
ATOM 1745 C CA . ILE A 1 228 ? 12.416 6.645 -14.099 1.00 70.19 228 ILE A CA 1
ATOM 1746 C C . ILE A 1 228 ? 12.337 5.976 -15.477 1.00 70.19 228 ILE A C 1
ATOM 1748 O O . ILE A 1 228 ? 12.387 4.752 -15.560 1.00 70.19 228 ILE A O 1
ATOM 1752 N N . GLY A 1 229 ? 12.202 6.763 -16.548 1.00 58.69 229 GLY A N 1
ATOM 1753 C CA . GLY A 1 229 ? 12.130 6.241 -17.920 1.00 58.69 229 GLY A CA 1
ATOM 1754 C C . GLY A 1 229 ? 13.474 5.751 -18.476 1.00 58.69 229 GLY A C 1
ATOM 1755 O O . GLY A 1 229 ? 13.494 4.950 -19.396 1.00 58.69 229 GLY A O 1
ATOM 1756 N N . GLY A 1 230 ? 14.603 6.193 -17.913 1.00 54.81 230 GLY A N 1
ATOM 1757 C CA . GLY A 1 230 ? 15.940 5.757 -18.341 1.00 54.81 230 GLY A CA 1
ATOM 1758 C C . GLY A 1 230 ? 16.447 6.369 -19.656 1.00 54.81 230 GLY A C 1
ATOM 1759 O O . GLY A 1 230 ? 17.577 6.084 -20.032 1.00 54.81 230 GLY A O 1
ATOM 1760 N N . VAL A 1 231 ? 15.661 7.223 -20.328 1.00 57.50 231 VAL A N 1
ATOM 1761 C CA . VAL A 1 231 ? 16.042 7.925 -21.568 1.00 57.50 231 VAL A CA 1
ATOM 1762 C C . VAL A 1 231 ? 15.510 9.365 -21.541 1.00 57.50 231 VAL A C 1
ATOM 1764 O O . VAL A 1 231 ? 14.434 9.620 -20.998 1.00 57.50 231 VAL A O 1
ATOM 1767 N N . THR A 1 232 ? 16.246 10.306 -22.135 1.00 49.25 232 THR A N 1
ATOM 1768 C CA . THR A 1 232 ? 15.724 11.598 -22.614 1.00 49.25 232 THR A CA 1
ATOM 1769 C C . THR A 1 232 ? 15.395 11.440 -24.101 1.00 49.25 232 THR A C 1
ATOM 1771 O O . THR A 1 232 ? 16.258 11.673 -24.942 1.00 49.25 232 THR A O 1
ATOM 1774 N N . ALA A 1 233 ? 14.206 10.930 -24.424 1.00 50.25 233 ALA A N 1
ATOM 1775 C CA . ALA A 1 233 ? 13.781 10.680 -25.805 1.00 50.25 233 ALA A CA 1
ATOM 1776 C C . ALA A 1 233 ? 12.737 11.706 -26.264 1.00 50.25 233 ALA A C 1
ATOM 1778 O O . ALA A 1 233 ? 12.024 12.278 -25.438 1.00 50.25 233 ALA A O 1
ATOM 1779 N N . ASP A 1 234 ? 12.648 11.903 -27.580 1.00 52.25 234 ASP A N 1
ATOM 1780 C CA . ASP A 1 234 ? 11.582 12.665 -28.233 1.00 52.25 234 ASP A CA 1
ATOM 1781 C C . ASP A 1 234 ? 10.222 11.957 -28.055 1.00 52.25 234 ASP A C 1
ATOM 1783 O O . ASP A 1 234 ? 10.142 10.724 -28.061 1.00 52.25 234 ASP A O 1
ATOM 1787 N N . ALA A 1 235 ? 9.149 12.728 -27.869 1.00 53.06 235 ALA A N 1
ATOM 1788 C CA . ALA A 1 235 ? 7.812 12.218 -27.574 1.00 53.06 235 ALA A CA 1
ATOM 1789 C C . ALA A 1 235 ? 7.267 11.318 -28.700 1.00 53.06 235 ALA A C 1
ATOM 1791 O O . ALA A 1 235 ? 6.602 10.322 -28.410 1.00 53.06 235 ALA A O 1
ATOM 1792 N N . ASP A 1 236 ? 7.614 11.607 -29.956 1.00 54.50 236 ASP A N 1
ATOM 1793 C CA . ASP A 1 236 ? 7.165 10.849 -31.132 1.00 54.50 236 ASP A CA 1
ATOM 1794 C C . ASP A 1 236 ? 7.832 9.461 -31.239 1.00 54.50 236 ASP A C 1
ATOM 1796 O O . ASP A 1 236 ? 7.205 8.478 -31.653 1.00 54.50 236 ASP A O 1
ATOM 1800 N N . ALA A 1 237 ? 9.076 9.329 -30.764 1.00 58.56 237 ALA A N 1
ATOM 1801 C CA . ALA A 1 237 ? 9.773 8.043 -30.683 1.00 58.56 237 ALA A CA 1
ATOM 1802 C C . ALA A 1 237 ? 9.166 7.124 -29.603 1.00 58.56 237 ALA A C 1
ATOM 1804 O O . ALA A 1 237 ? 9.138 5.906 -29.758 1.00 58.56 237 ALA A O 1
ATOM 1805 N N . LEU A 1 238 ? 8.624 7.699 -28.523 1.00 57.72 238 LEU A N 1
ATOM 1806 C CA . LEU A 1 238 ? 7.939 6.943 -27.467 1.00 57.72 238 LEU A CA 1
ATOM 1807 C C . LEU A 1 238 ? 6.551 6.445 -27.898 1.00 57.72 238 LEU A C 1
ATOM 1809 O O . LEU A 1 238 ? 6.089 5.421 -27.393 1.00 57.72 238 LEU A O 1
ATOM 1813 N N . ILE A 1 239 ? 5.881 7.166 -28.803 1.00 56.91 239 ILE A N 1
ATOM 1814 C CA . ILE A 1 239 ? 4.544 6.822 -29.308 1.00 56.91 239 ILE A CA 1
ATOM 1815 C C . ILE A 1 239 ? 4.626 5.695 -30.346 1.00 56.91 239 ILE A C 1
ATOM 1817 O O . ILE A 1 239 ? 3.850 4.745 -30.267 1.00 56.91 239 ILE A O 1
ATOM 1821 N N . SER A 1 240 ? 5.580 5.761 -31.277 1.00 51.94 240 SER A N 1
ATOM 1822 C CA . SER A 1 240 ? 5.699 4.790 -32.378 1.00 51.94 240 SER A CA 1
ATOM 1823 C C . SER A 1 240 ? 6.070 3.367 -31.926 1.00 51.94 240 SER A C 1
ATOM 1825 O O . SER A 1 240 ? 5.619 2.398 -32.531 1.00 51.94 240 SER A O 1
ATOM 1827 N N . GLU A 1 241 ? 6.803 3.197 -30.821 1.00 53.00 241 GLU A N 1
ATOM 1828 C CA . GLU A 1 241 ? 7.139 1.862 -30.299 1.00 53.00 241 GLU A CA 1
ATOM 1829 C C . GLU A 1 241 ? 6.076 1.237 -29.379 1.00 53.00 241 GLU A C 1
ATOM 1831 O O . GLU A 1 241 ? 6.132 0.032 -29.120 1.00 53.00 241 GLU A O 1
ATOM 1836 N N . GLN A 1 242 ? 5.076 1.996 -28.910 1.00 54.00 242 GLN A N 1
ATOM 1837 C CA . GLN A 1 242 ? 3.963 1.433 -28.124 1.00 54.00 242 GLN A CA 1
ATOM 1838 C C . GLN A 1 242 ? 3.134 0.428 -28.940 1.00 54.00 242 GLN A C 1
ATOM 1840 O O . GLN A 1 242 ? 2.604 -0.527 -28.368 1.00 54.00 242 GLN A O 1
ATOM 1845 N N . GLU A 1 243 ? 3.059 0.601 -30.265 1.00 42.47 243 GLU A N 1
ATOM 1846 C CA . GLU A 1 243 ? 2.406 -0.356 -31.168 1.00 42.47 243 GLU A CA 1
ATOM 1847 C C . GLU A 1 243 ? 3.226 -1.650 -31.321 1.00 42.47 243 GLU A C 1
ATOM 1849 O O . GLU A 1 243 ? 2.660 -2.729 -31.501 1.00 42.47 243 GLU A O 1
ATOM 1854 N N . SER A 1 244 ? 4.549 -1.592 -31.115 1.00 43.59 244 SER A N 1
ATOM 1855 C CA . SER A 1 244 ? 5.417 -2.766 -31.001 1.00 43.59 244 SER A CA 1
ATOM 1856 C C . SER A 1 244 ? 5.591 -3.179 -29.535 1.00 43.59 244 SER A C 1
ATOM 1858 O O . SER A 1 244 ? 6.661 -3.017 -28.964 1.00 43.59 244 SER A O 1
ATOM 1860 N N . SER A 1 245 ? 4.514 -3.685 -28.922 1.00 47.19 245 SER A N 1
ATOM 1861 C CA . SER A 1 245 ? 4.450 -4.370 -27.614 1.00 47.19 245 SER A CA 1
ATOM 1862 C C . SER A 1 245 ? 5.773 -4.369 -26.829 1.00 47.19 245 SER A C 1
ATOM 1864 O O . SER A 1 245 ? 6.653 -5.164 -27.160 1.00 47.19 245 SER A O 1
ATOM 1866 N N . GLY A 1 246 ? 5.893 -3.502 -25.808 1.00 57.06 246 GLY A N 1
ATOM 1867 C CA . GLY A 1 246 ? 7.063 -3.278 -24.932 1.00 57.06 246 GLY A CA 1
ATOM 1868 C C . GLY A 1 246 ? 7.545 -4.500 -24.136 1.00 57.06 246 GLY A C 1
ATOM 1869 O O . GLY A 1 246 ? 7.655 -4.471 -22.914 1.00 57.06 246 GLY A O 1
ATOM 1870 N N . ASN A 1 247 ? 7.816 -5.581 -24.850 1.00 70.00 247 ASN A N 1
ATOM 1871 C CA . ASN A 1 247 ? 8.226 -6.884 -24.383 1.00 70.00 247 ASN A CA 1
ATOM 1872 C C . ASN A 1 247 ? 9.735 -7.013 -24.547 1.00 70.00 247 ASN A C 1
ATOM 1874 O O . ASN A 1 247 ? 10.325 -6.546 -25.524 1.00 70.00 247 ASN A O 1
ATOM 1878 N N . LEU A 1 248 ? 10.353 -7.724 -23.612 1.00 82.88 248 LEU A N 1
ATOM 1879 C CA . LEU A 1 248 ? 11.752 -8.095 -23.718 1.00 82.88 248 LEU A CA 1
ATOM 1880 C C . LEU A 1 248 ? 11.952 -9.008 -24.938 1.00 82.88 248 LEU A C 1
ATOM 1882 O O . LEU A 1 248 ? 11.418 -10.117 -24.977 1.00 82.88 248 LEU A O 1
ATOM 1886 N N . LYS A 1 249 ? 12.690 -8.520 -25.942 1.00 86.19 249 LYS A N 1
ATOM 1887 C CA . LYS A 1 249 ? 12.972 -9.255 -27.189 1.00 86.19 249 LYS A CA 1
ATOM 1888 C C . LYS A 1 249 ? 14.177 -10.195 -27.079 1.00 86.19 249 LYS A C 1
ATOM 1890 O O . LYS A 1 249 ? 14.253 -11.147 -27.842 1.00 86.19 249 LYS A O 1
ATOM 1895 N N . HIS A 1 250 ? 15.067 -9.968 -26.113 1.00 91.75 250 HIS A N 1
ATOM 1896 C CA . HIS A 1 250 ? 16.247 -10.804 -25.908 1.00 91.75 250 HIS A CA 1
ATOM 1897 C C . HIS A 1 250 ? 15.838 -12.216 -25.457 1.00 91.75 250 HIS A C 1
ATOM 1899 O O . HIS A 1 250 ? 15.357 -12.394 -24.338 1.00 91.75 250 HIS A O 1
ATOM 1905 N N . GLU A 1 251 ? 16.046 -13.221 -26.311 1.00 92.31 251 GLU A N 1
ATOM 1906 C CA . GLU A 1 251 ? 15.458 -14.561 -26.160 1.00 92.31 251 GLU A CA 1
ATOM 1907 C C . GLU A 1 251 ? 15.874 -15.271 -24.871 1.00 92.31 251 GLU A C 1
ATOM 1909 O O . GLU A 1 251 ? 15.007 -15.704 -24.115 1.00 92.31 251 GLU A O 1
ATOM 1914 N N . TRP A 1 252 ? 17.179 -15.332 -24.579 1.00 96.19 252 TRP A N 1
ATOM 1915 C CA . TRP A 1 252 ? 17.679 -15.966 -23.352 1.00 96.19 252 TRP A CA 1
ATOM 1916 C C . TRP A 1 252 ? 17.120 -15.289 -22.095 1.00 96.19 252 TRP A C 1
ATOM 1918 O O . TRP A 1 252 ? 16.471 -15.941 -21.281 1.00 96.19 252 TRP A O 1
ATOM 1928 N N . ALA A 1 253 ? 17.291 -13.969 -21.974 1.00 95.06 253 ALA A N 1
ATOM 1929 C CA . ALA A 1 253 ? 16.774 -13.183 -20.859 1.00 95.06 253 ALA A CA 1
ATOM 1930 C C . ALA A 1 253 ? 15.252 -13.343 -20.685 1.00 95.06 253 ALA A C 1
ATOM 1932 O O . ALA A 1 253 ? 14.768 -13.535 -19.572 1.00 95.06 253 ALA A O 1
ATOM 1933 N N . LYS A 1 254 ? 14.486 -13.323 -21.783 1.00 93.69 254 LYS A N 1
ATOM 1934 C CA . LYS A 1 254 ? 13.041 -13.580 -21.768 1.00 93.69 254 LYS A CA 1
ATOM 1935 C C . LYS A 1 254 ? 12.732 -14.991 -21.269 1.00 93.69 254 LYS A C 1
ATOM 1937 O O . LYS A 1 254 ? 11.853 -15.138 -20.424 1.00 93.69 254 LYS A O 1
ATOM 1942 N N . GLY A 1 255 ? 13.451 -16.002 -21.758 1.00 93.94 255 GLY A N 1
ATOM 1943 C CA . GLY A 1 255 ? 13.327 -17.391 -21.321 1.00 93.94 255 GLY A CA 1
ATOM 1944 C C . GLY A 1 255 ? 13.516 -17.518 -19.812 1.00 93.94 255 GLY A C 1
ATOM 1945 O O . GLY A 1 255 ? 12.595 -17.954 -19.121 1.00 93.94 255 GLY A O 1
ATOM 1946 N N . VAL A 1 256 ? 14.644 -17.017 -19.298 1.00 95.12 256 VAL A N 1
ATOM 1947 C CA . VAL A 1 256 ? 14.979 -17.036 -17.865 1.00 95.12 256 VAL A CA 1
ATOM 1948 C C . VAL A 1 256 ? 13.907 -16.343 -17.023 1.00 95.12 256 VAL A C 1
ATOM 1950 O O . VAL A 1 256 ? 13.417 -16.930 -16.064 1.00 95.12 256 VAL A O 1
ATOM 1953 N N . LEU A 1 257 ? 13.504 -15.118 -17.379 1.00 94.38 257 LEU A N 1
ATOM 1954 C CA . LEU A 1 257 ? 12.536 -14.349 -16.586 1.00 94.38 257 LEU A CA 1
ATOM 1955 C C . LEU A 1 257 ? 11.108 -14.925 -16.660 1.00 94.38 257 LEU A C 1
ATOM 1957 O O . LEU A 1 257 ? 10.311 -14.722 -15.740 1.00 94.38 257 LEU A O 1
ATOM 1961 N N . SER A 1 258 ? 10.767 -15.637 -17.741 1.00 91.50 258 SER A N 1
ATOM 1962 C CA . SER A 1 258 ? 9.440 -16.241 -17.932 1.00 91.50 258 SER A CA 1
ATOM 1963 C C . SER A 1 258 ? 9.249 -17.569 -17.196 1.00 91.50 258 SER A C 1
ATOM 1965 O O . SER A 1 258 ? 8.110 -17.881 -16.827 1.00 91.50 258 SER A O 1
ATOM 1967 N N . ASP A 1 259 ? 10.336 -18.313 -16.959 1.00 92.62 259 ASP A N 1
ATOM 1968 C CA . ASP A 1 259 ? 10.337 -19.647 -16.355 1.00 92.62 259 ASP A CA 1
ATOM 1969 C C . ASP A 1 259 ? 10.022 -19.580 -14.859 1.00 92.62 259 ASP A C 1
ATOM 1971 O O . ASP A 1 259 ? 10.900 -19.620 -14.001 1.00 92.62 259 ASP A O 1
ATOM 1975 N N . SER A 1 260 ? 8.736 -19.495 -14.523 1.00 85.88 260 SER A N 1
ATOM 1976 C CA . SER A 1 260 ? 8.316 -19.408 -13.128 1.00 85.88 260 SER A CA 1
ATOM 1977 C C . SER A 1 260 ? 8.666 -20.615 -12.285 1.00 85.88 260 SER A C 1
ATOM 1979 O O . SER A 1 260 ? 8.676 -20.470 -11.066 1.00 85.88 260 SER A O 1
ATOM 1981 N N . GLU A 1 261 ? 8.867 -21.793 -12.872 1.00 89.00 261 GLU A N 1
ATOM 1982 C CA . GLU A 1 261 ? 9.142 -23.005 -12.102 1.00 89.00 261 GLU A CA 1
ATOM 1983 C C . GLU A 1 261 ? 10.537 -22.937 -11.497 1.00 89.00 261 GLU A C 1
ATOM 1985 O O . GLU A 1 261 ? 10.681 -23.164 -10.296 1.00 89.00 261 GLU A O 1
ATOM 1990 N N . ASN A 1 262 ? 11.518 -22.502 -12.292 1.00 93.56 262 ASN A N 1
ATOM 1991 C CA . ASN A 1 262 ? 12.921 -22.479 -11.889 1.00 93.56 262 ASN A CA 1
ATOM 1992 C C . ASN A 1 262 ? 13.469 -21.075 -11.595 1.00 93.56 262 ASN A C 1
ATOM 1994 O O . ASN A 1 262 ? 14.681 -20.939 -11.412 1.00 93.56 262 ASN A O 1
ATOM 1998 N N . LEU A 1 263 ? 12.630 -20.036 -11.603 1.00 94.94 263 LEU A N 1
ATOM 1999 C CA . LEU A 1 263 ? 13.038 -18.656 -11.333 1.00 94.94 263 LEU A CA 1
ATOM 2000 C C . LEU A 1 263 ? 13.541 -18.474 -9.894 1.00 94.94 263 LEU A C 1
ATOM 2002 O O . LEU A 1 263 ? 12.847 -18.831 -8.939 1.00 94.94 263 LEU A O 1
ATOM 2006 N N . THR A 1 264 ? 14.697 -17.829 -9.743 1.00 96.38 264 THR A N 1
ATOM 2007 C CA . THR A 1 264 ? 15.270 -17.436 -8.446 1.00 96.38 264 THR A CA 1
ATOM 2008 C C . THR A 1 264 ? 15.781 -15.995 -8.487 1.00 96.38 264 THR A C 1
ATOM 2010 O O . THR A 1 264 ? 15.875 -15.396 -9.562 1.00 96.38 264 THR A O 1
ATOM 2013 N N . GLU A 1 265 ? 16.099 -15.424 -7.321 1.00 96.19 265 GLU A N 1
ATOM 2014 C CA . GLU A 1 265 ? 16.678 -14.075 -7.227 1.00 96.19 265 GLU A CA 1
ATOM 2015 C C . GLU A 1 265 ? 18.028 -14.010 -7.972 1.00 96.19 265 GLU A C 1
ATOM 2017 O O . GLU A 1 265 ? 18.288 -13.054 -8.700 1.00 96.19 265 GLU A O 1
ATOM 2022 N N . GLU A 1 266 ? 18.829 -15.075 -7.893 1.00 97.50 266 GLU A N 1
ATOM 2023 C CA . GLU A 1 266 ? 20.140 -15.197 -8.541 1.00 97.50 266 GLU A CA 1
ATOM 2024 C C . GLU A 1 266 ? 20.026 -15.211 -10.067 1.00 97.50 266 GLU A C 1
ATOM 2026 O O . GLU A 1 266 ? 20.790 -14.530 -10.745 1.00 97.50 266 GLU A O 1
ATOM 2031 N N . LYS A 1 267 ? 19.037 -15.920 -10.626 1.00 97.31 267 LYS A N 1
ATOM 2032 C CA . LYS A 1 267 ? 18.803 -15.930 -12.080 1.00 97.31 267 LYS A CA 1
ATOM 2033 C C . LYS A 1 267 ? 18.356 -14.571 -12.610 1.00 97.31 267 LYS A C 1
ATOM 2035 O O . LYS A 1 267 ? 18.744 -14.171 -13.704 1.00 97.31 267 LYS A O 1
ATOM 2040 N N . ILE A 1 268 ? 17.534 -13.847 -11.848 1.00 96.75 268 ILE A N 1
ATOM 2041 C CA . ILE A 1 268 ? 17.143 -12.476 -12.211 1.00 96.75 268 ILE A CA 1
ATOM 2042 C C . ILE A 1 268 ? 18.381 -11.573 -12.201 1.00 96.75 268 ILE A C 1
ATOM 2044 O O . ILE A 1 268 ? 18.585 -10.797 -13.135 1.00 96.75 268 ILE A O 1
ATOM 2048 N N . GLN A 1 269 ? 19.214 -11.703 -11.167 1.00 96.62 269 GLN A N 1
ATOM 2049 C CA . GLN A 1 269 ? 20.460 -10.958 -11.033 1.00 96.62 269 GLN A CA 1
ATOM 2050 C C . GLN A 1 269 ? 21.428 -11.253 -12.190 1.00 96.62 269 GLN A C 1
ATOM 2052 O O . GLN A 1 269 ? 21.965 -10.317 -12.776 1.00 96.62 269 GLN A O 1
ATOM 2057 N N . GLU A 1 270 ? 21.578 -12.515 -12.594 1.00 97.75 270 GLU A N 1
ATOM 2058 C CA . GLU A 1 270 ? 22.416 -12.926 -13.729 1.00 97.75 270 GLU A CA 1
ATOM 2059 C C . GLU A 1 270 ? 22.006 -12.225 -15.035 1.00 97.75 270 GLU A C 1
ATOM 2061 O O . GLU A 1 270 ? 22.855 -11.704 -15.762 1.00 97.75 270 GLU A O 1
ATOM 2066 N N . VAL A 1 271 ? 20.699 -12.144 -15.312 1.00 97.56 271 VAL A N 1
ATOM 2067 C CA . VAL A 1 271 ? 20.171 -11.436 -16.490 1.00 97.56 271 VAL A CA 1
ATOM 2068 C C . VAL A 1 271 ? 20.499 -9.941 -16.438 1.00 97.56 271 VAL A C 1
ATOM 2070 O O . VAL A 1 271 ? 20.899 -9.360 -17.450 1.00 97.56 271 VAL A O 1
ATOM 2073 N N . ILE A 1 272 ? 20.348 -9.309 -15.270 1.00 95.94 272 ILE A N 1
ATOM 2074 C CA . ILE A 1 272 ? 20.669 -7.887 -15.079 1.00 95.94 272 ILE A CA 1
ATOM 2075 C C . ILE A 1 272 ? 22.167 -7.647 -15.284 1.00 95.94 272 ILE A C 1
ATOM 2077 O O . ILE A 1 272 ? 22.555 -6.716 -15.988 1.00 95.94 272 ILE A O 1
ATOM 2081 N N . GLU A 1 273 ? 23.019 -8.486 -14.706 1.00 97.12 273 GLU A N 1
ATOM 2082 C CA . GLU A 1 273 ? 24.468 -8.368 -14.844 1.00 97.12 273 GLU A CA 1
ATOM 2083 C C . GLU A 1 273 ? 24.928 -8.574 -16.285 1.00 97.12 273 GLU A C 1
ATOM 2085 O O . GLU A 1 273 ? 25.800 -7.841 -16.755 1.00 97.12 273 GLU A O 1
ATOM 2090 N N . GLN A 1 274 ? 24.321 -9.518 -17.008 1.00 97.19 274 GLN A N 1
ATOM 2091 C CA . GLN A 1 274 ? 24.606 -9.717 -18.425 1.00 97.19 274 GLN A CA 1
ATOM 2092 C C . GLN A 1 274 ? 24.250 -8.476 -19.244 1.00 97.19 274 GLN A C 1
ATOM 2094 O O . GLN A 1 274 ? 25.080 -7.999 -20.015 1.00 97.19 274 GLN A O 1
ATOM 2099 N N . TYR A 1 275 ? 23.070 -7.892 -19.017 1.00 96.00 275 TYR A N 1
ATOM 2100 C CA . TYR A 1 275 ? 22.690 -6.638 -19.663 1.00 96.00 275 TYR A CA 1
ATOM 2101 C C . TYR A 1 275 ? 23.684 -5.507 -19.376 1.00 96.00 275 TYR A C 1
ATOM 2103 O O . TYR A 1 275 ? 24.068 -4.768 -20.281 1.00 96.00 275 TYR A O 1
ATOM 2111 N N . LEU A 1 276 ? 24.125 -5.363 -18.122 1.00 94.19 276 LEU A N 1
ATOM 2112 C CA . LEU A 1 276 ? 25.085 -4.327 -17.741 1.00 94.19 276 LEU A CA 1
ATOM 2113 C C . LEU A 1 276 ? 26.452 -4.530 -18.411 1.00 94.19 276 LEU A C 1
ATOM 2115 O O . LEU A 1 276 ? 27.064 -3.543 -18.825 1.00 94.19 276 LEU A O 1
ATOM 2119 N N . ARG A 1 277 ? 26.915 -5.782 -18.553 1.00 96.25 277 ARG A N 1
ATOM 2120 C CA . ARG A 1 277 ? 28.131 -6.116 -19.315 1.00 96.25 277 ARG A CA 1
ATOM 2121 C C . ARG A 1 277 ? 27.981 -5.732 -20.785 1.00 96.25 277 ARG A C 1
ATOM 2123 O O . ARG A 1 277 ? 28.792 -4.964 -21.293 1.00 96.25 277 ARG A O 1
ATOM 2130 N N . ASP A 1 278 ? 26.903 -6.173 -21.426 1.00 95.19 278 ASP A N 1
ATOM 2131 C CA . ASP A 1 278 ? 26.638 -5.909 -22.844 1.00 95.19 278 ASP A CA 1
ATOM 2132 C C . ASP A 1 278 ? 26.478 -4.410 -23.136 1.00 95.19 278 ASP A C 1
ATOM 2134 O O . ASP A 1 278 ? 26.947 -3.910 -24.159 1.00 95.19 278 ASP A O 1
ATOM 2138 N N . ASN A 1 279 ? 25.869 -3.666 -22.208 1.00 91.25 279 ASN A N 1
ATOM 2139 C CA . ASN A 1 279 ? 25.770 -2.212 -22.275 1.00 91.25 279 ASN A CA 1
ATOM 2140 C C . ASN A 1 279 ? 27.144 -1.543 -22.150 1.00 91.25 279 ASN A C 1
ATOM 2142 O O . ASN A 1 279 ? 27.456 -0.643 -22.923 1.00 91.25 279 ASN A O 1
ATOM 2146 N N . LYS A 1 280 ? 27.992 -1.998 -21.218 1.00 93.06 280 LYS A N 1
ATOM 2147 C CA . LYS A 1 280 ? 29.357 -1.472 -21.050 1.00 93.06 280 LYS A CA 1
ATOM 2148 C C . LYS A 1 280 ? 30.230 -1.729 -22.284 1.00 93.06 280 LYS A C 1
ATOM 2150 O O . LYS A 1 280 ? 31.083 -0.909 -22.610 1.00 93.06 280 LYS A O 1
ATOM 2155 N N . GLU A 1 281 ? 29.999 -2.845 -22.967 1.00 95.25 281 GLU A N 1
ATOM 2156 C CA . GLU A 1 281 ? 30.672 -3.219 -24.215 1.00 95.25 281 GLU A CA 1
ATOM 2157 C C . GLU A 1 281 ? 30.069 -2.548 -25.463 1.00 95.25 281 GLU A C 1
ATOM 2159 O O . GLU A 1 281 ? 30.612 -2.708 -26.551 1.00 95.25 281 GLU A O 1
ATOM 2164 N N . ASN A 1 282 ? 28.965 -1.799 -25.336 1.00 91.50 282 ASN A N 1
ATOM 2165 C CA . ASN A 1 282 ? 28.188 -1.248 -26.456 1.00 91.50 282 ASN A CA 1
ATOM 2166 C C . ASN A 1 282 ? 27.707 -2.316 -27.462 1.00 91.50 282 ASN A C 1
ATOM 2168 O O . ASN A 1 282 ? 27.612 -2.061 -28.660 1.00 91.50 282 ASN A O 1
ATOM 2172 N N . THR A 1 283 ? 27.376 -3.520 -26.984 1.00 93.88 283 THR A N 1
ATOM 2173 C CA . THR A 1 283 ? 26.963 -4.662 -27.823 1.00 93.88 283 THR A CA 1
ATOM 2174 C C . THR A 1 283 ? 25.472 -4.994 -27.726 1.00 93.88 283 THR A C 1
ATOM 2176 O O . THR A 1 283 ? 25.038 -6.012 -28.261 1.00 93.88 283 THR A O 1
ATOM 2179 N N . LEU A 1 284 ? 24.662 -4.131 -27.097 1.00 91.12 284 LEU A N 1
ATOM 2180 C CA . LEU A 1 284 ? 23.239 -4.387 -26.832 1.00 91.12 284 LEU A CA 1
ATOM 2181 C C . LEU A 1 284 ? 22.452 -4.827 -28.075 1.00 91.12 284 LEU A C 1
ATOM 2183 O O . LEU A 1 284 ? 21.881 -5.916 -28.092 1.00 91.12 284 LEU A O 1
ATOM 2187 N N . GLN A 1 285 ? 22.457 -4.009 -29.130 1.00 88.38 285 GLN A N 1
ATOM 2188 C CA . GLN A 1 285 ? 21.700 -4.295 -30.352 1.00 88.38 285 GLN A CA 1
ATOM 2189 C C . GLN A 1 285 ? 22.207 -5.562 -31.054 1.00 88.38 285 GLN A C 1
ATOM 2191 O O . GLN A 1 285 ? 21.405 -6.384 -31.490 1.00 88.38 285 GLN A O 1
ATOM 2196 N N . ALA A 1 286 ? 23.529 -5.747 -31.117 1.00 92.44 286 ALA A N 1
ATOM 2197 C CA . ALA A 1 286 ? 24.147 -6.928 -31.718 1.00 92.44 286 ALA A CA 1
ATOM 2198 C C . ALA A 1 286 ? 23.778 -8.222 -30.972 1.00 92.44 286 ALA A C 1
ATOM 2200 O O . ALA A 1 286 ? 23.631 -9.269 -31.595 1.00 92.44 286 ALA A O 1
ATOM 2201 N N . LYS A 1 287 ? 23.581 -8.141 -29.650 1.00 93.06 287 LYS A N 1
ATOM 2202 C CA . LYS A 1 287 ? 23.142 -9.253 -28.794 1.00 93.06 287 LYS A CA 1
ATOM 2203 C C . LYS A 1 287 ? 21.611 -9.358 -28.676 1.00 93.06 287 LYS A C 1
ATOM 2205 O O . LYS A 1 287 ? 21.108 -10.145 -27.884 1.00 93.06 287 LYS A O 1
ATOM 2210 N N . GLY A 1 288 ? 20.846 -8.599 -29.466 1.00 91.25 288 GLY A N 1
ATOM 2211 C CA . GLY A 1 288 ? 19.384 -8.721 -29.533 1.00 91.25 288 GLY A CA 1
ATOM 2212 C C . GLY A 1 288 ? 18.625 -8.074 -28.370 1.00 91.25 288 GLY A C 1
ATOM 2213 O O . GLY A 1 288 ? 17.433 -8.341 -28.179 1.00 91.25 288 GLY A O 1
ATOM 2214 N N . TRP A 1 289 ? 19.277 -7.211 -27.587 1.00 92.12 289 TRP A N 1
ATOM 2215 C CA . TRP A 1 289 ? 18.578 -6.352 -26.635 1.00 92.12 289 TRP A CA 1
ATOM 2216 C C . TRP A 1 289 ? 17.737 -5.298 -27.376 1.00 92.12 289 TRP A C 1
ATOM 2218 O O . TRP A 1 289 ? 18.096 -4.896 -28.486 1.00 92.12 289 TRP A O 1
ATOM 2228 N N . PRO A 1 290 ? 16.615 -4.833 -26.790 1.00 86.94 290 PRO A N 1
ATOM 2229 C CA . PRO A 1 290 ? 15.833 -3.745 -27.371 1.00 86.94 290 PRO A CA 1
ATOM 2230 C C . PRO A 1 290 ? 16.698 -2.518 -27.699 1.00 86.94 290 PRO A C 1
ATOM 2232 O O . PRO A 1 290 ? 17.597 -2.161 -26.947 1.00 86.94 290 PRO A O 1
ATOM 2235 N N . SER A 1 291 ? 16.423 -1.856 -28.820 1.00 79.62 291 SER A N 1
ATOM 2236 C CA . SER A 1 291 ? 17.171 -0.668 -29.258 1.00 79.62 291 SER A CA 1
ATOM 2237 C C . SER A 1 291 ? 16.788 0.589 -28.481 1.00 79.62 291 SER A C 1
ATOM 2239 O O . SER A 1 291 ? 17.636 1.430 -28.194 1.00 79.62 291 SER A O 1
ATOM 2241 N N . LEU A 1 292 ? 15.515 0.715 -28.118 1.00 77.25 292 LEU A N 1
ATOM 2242 C CA . LEU A 1 292 ? 14.968 1.864 -27.414 1.00 77.25 292 LEU A CA 1
ATOM 2243 C C . LEU A 1 292 ? 14.414 1.416 -26.060 1.00 77.25 292 LEU A C 1
ATOM 2245 O O . LEU A 1 292 ? 13.918 0.300 -25.902 1.00 77.25 292 LEU A O 1
ATOM 2249 N N . MET A 1 293 ? 14.553 2.278 -25.048 1.00 77.94 293 MET A N 1
ATOM 2250 C CA . MET A 1 293 ? 14.075 2.024 -23.681 1.00 77.94 293 MET A CA 1
ATOM 2251 C C . MET A 1 293 ? 14.563 0.686 -23.083 1.00 77.94 293 MET A C 1
ATOM 2253 O O . MET A 1 293 ? 13.944 0.167 -22.156 1.00 77.94 293 MET A O 1
ATOM 2257 N N . SER A 1 294 ? 15.680 0.124 -23.563 1.00 86.19 294 SER A N 1
ATOM 2258 C CA . SER A 1 294 ? 16.119 -1.235 -23.208 1.00 86.19 294 SER A CA 1
ATOM 2259 C C . SER A 1 294 ? 16.255 -1.457 -21.706 1.00 86.19 294 SER A C 1
ATOM 2261 O O . SER A 1 294 ? 15.724 -2.426 -21.164 1.00 86.19 294 SER A O 1
ATOM 2263 N N . ALA A 1 295 ? 16.901 -0.515 -21.013 1.00 87.00 295 ALA A N 1
ATOM 2264 C CA . ALA A 1 295 ? 17.057 -0.564 -19.564 1.00 87.00 295 ALA A CA 1
ATOM 2265 C C . ALA A 1 295 ? 15.699 -0.545 -18.848 1.00 87.00 295 ALA A C 1
ATOM 2267 O O . ALA A 1 295 ? 15.494 -1.273 -17.878 1.00 87.00 295 ALA A O 1
ATOM 2268 N N . TYR A 1 296 ? 14.748 0.255 -19.341 1.00 85.12 296 TYR A N 1
ATOM 2269 C CA . TYR A 1 296 ? 13.398 0.307 -18.792 1.00 85.12 296 TYR A CA 1
ATOM 2270 C C . TYR A 1 296 ? 12.655 -1.013 -19.017 1.00 85.12 296 TYR A C 1
ATOM 2272 O O . TYR A 1 296 ? 12.141 -1.576 -18.051 1.00 85.12 296 TYR A O 1
ATOM 2280 N N . ILE A 1 297 ? 12.647 -1.536 -20.249 1.00 88.56 297 ILE A N 1
ATOM 2281 C CA . ILE A 1 297 ? 11.983 -2.801 -20.604 1.00 88.56 297 ILE A CA 1
ATOM 2282 C C . ILE A 1 297 ? 12.526 -3.938 -19.739 1.00 88.56 297 ILE A C 1
ATOM 2284 O O . ILE A 1 297 ? 11.749 -4.646 -19.095 1.00 88.56 297 ILE A O 1
ATOM 2288 N N . LEU A 1 298 ? 13.853 -4.065 -19.648 1.00 92.00 298 LEU A N 1
ATOM 2289 C CA . LEU A 1 298 ? 14.475 -5.070 -18.796 1.00 92.00 298 LEU A CA 1
ATOM 2290 C C . LEU A 1 298 ? 14.115 -4.864 -17.321 1.00 92.00 298 LEU A C 1
ATOM 2292 O O . LEU A 1 298 ? 13.728 -5.822 -16.659 1.00 92.00 298 LEU A O 1
ATOM 2296 N N . SER A 1 299 ? 14.178 -3.632 -16.803 1.00 89.06 299 SER A N 1
ATOM 2297 C CA . SER A 1 299 ? 13.850 -3.361 -15.396 1.00 89.06 299 SER A CA 1
ATOM 2298 C C . SER A 1 299 ? 12.419 -3.772 -15.034 1.00 89.06 299 SER A C 1
ATOM 2300 O O . SER A 1 299 ? 12.177 -4.262 -13.931 1.00 89.06 299 SER A O 1
ATOM 2302 N N . LYS A 1 300 ? 11.460 -3.607 -15.958 1.00 90.50 300 LYS A N 1
ATOM 2303 C CA . LYS A 1 300 ? 10.060 -3.993 -15.746 1.00 90.50 300 LYS A CA 1
ATOM 2304 C C . LYS A 1 300 ? 9.855 -5.497 -15.857 1.00 90.50 300 LYS A C 1
ATOM 2306 O O . LYS A 1 300 ? 9.184 -6.054 -14.994 1.00 90.50 300 LYS A O 1
ATOM 2311 N N . ALA A 1 301 ? 10.499 -6.158 -16.818 1.00 92.19 301 ALA A N 1
ATOM 2312 C CA . ALA A 1 301 ? 10.486 -7.617 -16.908 1.00 92.19 301 ALA A CA 1
ATOM 2313 C C . ALA A 1 301 ? 11.110 -8.270 -15.658 1.00 92.19 301 ALA A C 1
ATOM 2315 O O . ALA A 1 301 ? 10.524 -9.176 -15.069 1.00 92.19 301 ALA A O 1
ATOM 2316 N N . ALA A 1 302 ? 12.257 -7.762 -15.196 1.00 93.25 302 ALA A N 1
ATOM 2317 C CA . ALA A 1 302 ? 12.920 -8.235 -13.983 1.00 93.25 302 ALA A CA 1
ATOM 2318 C C . ALA A 1 302 ? 12.066 -7.996 -12.726 1.00 93.25 302 ALA A C 1
ATOM 2320 O O . ALA A 1 302 ? 11.969 -8.873 -11.873 1.00 93.25 302 ALA A O 1
ATOM 2321 N N . MET A 1 303 ? 11.388 -6.848 -12.623 1.00 91.50 303 MET A N 1
ATOM 2322 C CA . MET A 1 303 ? 10.460 -6.559 -11.523 1.00 91.50 303 MET A CA 1
ATOM 2323 C C . MET A 1 303 ? 9.258 -7.513 -11.513 1.00 91.50 303 MET A C 1
ATOM 2325 O O . MET A 1 303 ? 8.886 -8.018 -10.452 1.00 91.50 303 MET A O 1
ATOM 2329 N N . ASN A 1 304 ? 8.674 -7.790 -12.682 1.00 93.06 304 ASN A N 1
ATOM 2330 C CA . ASN A 1 304 ? 7.577 -8.745 -12.815 1.00 93.06 304 ASN A CA 1
ATOM 2331 C C . ASN A 1 304 ? 8.034 -10.152 -12.398 1.00 93.06 304 ASN A C 1
ATOM 2333 O O . ASN A 1 304 ? 7.368 -10.790 -11.583 1.00 93.06 304 ASN A O 1
ATOM 2337 N N . ALA A 1 305 ? 9.208 -10.594 -12.853 1.00 94.56 305 ALA A N 1
ATOM 2338 C CA . ALA A 1 305 ? 9.828 -11.850 -12.438 1.00 94.56 305 ALA A CA 1
ATOM 2339 C C . ALA A 1 305 ? 10.064 -11.899 -10.913 1.00 94.56 305 ALA A C 1
ATOM 2341 O O . ALA A 1 305 ? 9.615 -12.828 -10.237 1.00 94.56 305 ALA A O 1
ATOM 2342 N N . TYR A 1 306 ? 10.666 -10.854 -10.341 1.00 95.31 306 TYR A N 1
ATOM 2343 C CA . TYR A 1 306 ? 10.937 -10.750 -8.905 1.00 95.31 306 TYR A CA 1
ATOM 2344 C C . TYR A 1 306 ? 9.660 -10.830 -8.063 1.00 95.31 306 TYR A C 1
ATOM 2346 O O . TYR A 1 306 ? 9.627 -11.515 -7.041 1.00 95.31 306 TYR A O 1
ATOM 2354 N N . SER A 1 307 ? 8.565 -10.212 -8.516 1.00 94.75 307 SER A N 1
ATOM 2355 C CA . SER A 1 307 ? 7.275 -10.294 -7.821 1.00 94.75 307 SER A CA 1
ATOM 2356 C C . SER A 1 307 ? 6.755 -11.731 -7.693 1.00 94.75 307 SER A C 1
ATOM 2358 O O . SER A 1 307 ? 6.191 -12.083 -6.656 1.00 94.75 307 SER A O 1
ATOM 2360 N N . ARG A 1 308 ? 7.005 -12.590 -8.695 1.00 94.44 308 ARG A N 1
ATOM 2361 C CA . ARG A 1 308 ? 6.617 -14.011 -8.686 1.00 94.44 308 ARG A CA 1
ATOM 2362 C C . ARG A 1 308 ? 7.446 -14.796 -7.671 1.00 94.44 308 ARG A C 1
ATOM 2364 O O . ARG A 1 308 ? 6.885 -15.596 -6.923 1.00 94.44 308 ARG A O 1
ATOM 2371 N N . VAL A 1 309 ? 8.755 -14.532 -7.603 1.00 95.69 309 VAL A N 1
ATOM 2372 C CA . VAL A 1 309 ? 9.652 -15.125 -6.594 1.00 95.69 309 VAL A CA 1
ATOM 2373 C C . VAL A 1 309 ? 9.196 -14.736 -5.187 1.00 95.69 309 VAL A C 1
ATOM 2375 O O . VAL A 1 309 ? 9.001 -15.598 -4.330 1.00 95.69 309 VAL A O 1
ATOM 2378 N N . MET A 1 310 ? 8.930 -13.449 -4.962 1.00 95.19 310 MET A N 1
ATOM 2379 C CA . MET A 1 310 ? 8.499 -12.946 -3.658 1.00 95.19 310 MET A CA 1
ATOM 2380 C C . MET A 1 310 ? 7.126 -13.487 -3.248 1.00 95.19 310 MET A C 1
ATOM 2382 O O . MET A 1 310 ? 6.944 -13.854 -2.089 1.00 95.19 310 MET A O 1
ATOM 2386 N N . ALA A 1 311 ? 6.176 -13.605 -4.180 1.00 94.56 311 ALA A N 1
ATOM 2387 C CA . ALA A 1 311 ? 4.865 -14.191 -3.904 1.00 94.56 311 ALA A CA 1
ATOM 2388 C C . ALA A 1 311 ? 4.958 -15.660 -3.453 1.00 94.56 311 ALA A C 1
ATOM 2390 O O . ALA A 1 311 ? 4.222 -16.071 -2.558 1.00 94.56 311 ALA A O 1
ATOM 2391 N N . LYS A 1 312 ? 5.888 -16.440 -4.027 1.00 93.81 312 LYS A N 1
ATOM 2392 C CA . LYS A 1 312 ? 6.174 -17.814 -3.579 1.00 93.81 312 LYS A CA 1
ATOM 2393 C C . LYS A 1 312 ? 6.828 -17.846 -2.197 1.00 93.81 312 LYS A C 1
ATOM 2395 O O . LYS A 1 312 ? 6.456 -18.666 -1.363 1.00 93.81 312 LYS A O 1
ATOM 2400 N N . LYS A 1 313 ? 7.789 -16.949 -1.954 1.00 95.12 313 LYS A N 1
ATOM 2401 C CA . LYS A 1 313 ? 8.535 -16.846 -0.688 1.00 95.12 313 LYS A CA 1
ATOM 2402 C C . LYS A 1 313 ? 7.647 -16.410 0.482 1.00 95.12 313 LYS A C 1
ATOM 2404 O O . LYS A 1 313 ? 7.850 -16.857 1.608 1.00 95.12 313 LYS A O 1
ATOM 2409 N N . TYR A 1 314 ? 6.644 -15.573 0.215 1.00 93.25 314 TYR A N 1
ATOM 2410 C CA . TYR A 1 314 ? 5.747 -15.001 1.219 1.00 93.25 314 TYR A CA 1
ATOM 2411 C C . TYR A 1 314 ? 4.268 -15.274 0.887 1.00 93.25 314 TYR A C 1
ATOM 2413 O O . TYR A 1 314 ? 3.534 -14.341 0.563 1.00 93.25 314 TYR A O 1
ATOM 2421 N N . PRO A 1 315 ? 3.777 -16.521 1.031 1.00 89.75 315 PRO A N 1
ATOM 2422 C CA . PRO A 1 315 ? 2.422 -16.906 0.611 1.00 89.75 315 PRO A CA 1
ATOM 2423 C C . PRO A 1 315 ? 1.297 -16.200 1.392 1.00 89.75 315 PRO A C 1
ATOM 2425 O O . PRO A 1 315 ? 0.152 -16.159 0.945 1.00 89.75 315 PRO A O 1
ATOM 2428 N N . TYR A 1 316 ? 1.610 -15.628 2.558 1.00 88.44 316 TYR A N 1
ATOM 2429 C CA . TYR A 1 316 ? 0.671 -14.863 3.387 1.00 88.44 316 TYR A CA 1
ATOM 2430 C C . TYR A 1 316 ? 0.546 -13.389 2.964 1.00 88.44 316 TYR A C 1
ATOM 2432 O O . TYR A 1 316 ? -0.340 -12.686 3.452 1.00 88.44 316 TYR A O 1
ATOM 2440 N N . ILE A 1 317 ? 1.423 -12.914 2.071 1.00 90.69 317 ILE A N 1
ATOM 2441 C CA . ILE A 1 317 ? 1.426 -11.552 1.535 1.00 90.69 317 ILE A CA 1
ATOM 2442 C C . ILE A 1 317 ? 0.992 -11.618 0.071 1.00 90.69 317 ILE A C 1
ATOM 2444 O O . ILE A 1 317 ? 1.480 -12.429 -0.714 1.00 90.69 317 ILE A O 1
ATOM 2448 N N . GLN A 1 318 ? 0.066 -10.746 -0.318 1.00 93.31 318 GLN A N 1
ATOM 2449 C CA . GLN A 1 318 ? -0.372 -10.654 -1.707 1.00 93.31 318 GLN A CA 1
ATOM 2450 C C . GLN A 1 318 ? 0.548 -9.702 -2.467 1.00 93.31 318 GLN A C 1
ATOM 2452 O O . GLN A 1 318 ? 0.527 -8.493 -2.233 1.00 93.31 318 GLN A O 1
ATOM 2457 N N . ILE A 1 319 ? 1.359 -10.251 -3.367 1.00 95.31 319 ILE A N 1
ATOM 2458 C CA . ILE A 1 319 ? 2.405 -9.524 -4.090 1.00 95.31 319 ILE A CA 1
ATOM 2459 C C . ILE A 1 319 ? 2.092 -9.618 -5.577 1.00 95.31 319 ILE A C 1
ATOM 2461 O O . ILE A 1 319 ? 2.095 -10.704 -6.138 1.00 95.31 319 ILE A O 1
ATOM 2465 N N . ASN A 1 320 ? 1.802 -8.490 -6.221 1.00 95.25 320 ASN A N 1
ATOM 2466 C CA . ASN A 1 320 ? 1.462 -8.442 -7.642 1.00 95.25 320 ASN A CA 1
ATOM 2467 C C . ASN A 1 320 ? 2.159 -7.261 -8.318 1.00 95.25 320 ASN A C 1
ATOM 2469 O O . ASN A 1 320 ? 2.426 -6.239 -7.681 1.00 95.25 320 ASN A O 1
ATOM 2473 N N . CYS A 1 321 ? 2.371 -7.381 -9.625 1.00 93.62 321 CYS A N 1
ATOM 2474 C CA . CYS A 1 321 ? 2.815 -6.285 -10.478 1.00 93.62 321 CYS A CA 1
ATOM 2475 C C . CYS A 1 321 ? 1.668 -5.781 -11.347 1.00 93.62 321 CYS A C 1
ATOM 2477 O O . CYS A 1 321 ? 0.729 -6.514 -11.661 1.00 93.62 321 CYS A O 1
ATOM 2479 N N . ILE A 1 322 ? 1.736 -4.511 -11.747 1.00 92.69 322 ILE A N 1
ATOM 2480 C CA . ILE A 1 322 ? 0.680 -3.899 -12.542 1.00 92.69 322 ILE A CA 1
ATOM 2481 C C . ILE A 1 322 ? 1.197 -2.843 -13.512 1.00 92.69 322 ILE A C 1
ATOM 2483 O O . ILE A 1 322 ? 1.917 -1.921 -13.136 1.00 92.69 322 ILE A O 1
ATOM 2487 N N . CYS A 1 323 ? 0.757 -2.947 -14.762 1.00 91.38 323 CYS A N 1
ATOM 2488 C CA . CYS A 1 323 ? 0.829 -1.882 -15.743 1.00 91.38 323 CYS A CA 1
ATOM 2489 C C . CYS A 1 323 ? -0.442 -1.015 -15.644 1.00 91.38 323 CYS A C 1
ATOM 2491 O O . CYS A 1 323 ? -1.545 -1.507 -15.922 1.00 91.38 323 CYS A O 1
ATOM 2493 N N . PRO A 1 324 ? -0.331 0.277 -15.273 1.00 90.00 324 PRO A N 1
ATOM 2494 C CA . PRO A 1 324 ? -1.477 1.184 -15.184 1.00 90.00 324 PRO A CA 1
ATOM 2495 C C . PRO A 1 324 ? -2.015 1.612 -16.561 1.00 90.00 324 PRO A C 1
ATOM 2497 O O . PRO A 1 324 ? -3.046 2.283 -16.626 1.00 90.00 324 PRO A O 1
ATOM 2500 N N . GLY A 1 325 ? -1.356 1.205 -17.651 1.00 88.88 325 GLY A N 1
ATOM 2501 C CA . GLY A 1 325 ? -1.595 1.668 -19.017 1.00 88.88 325 GLY A CA 1
ATOM 2502 C C . GLY A 1 325 ? -0.789 2.922 -19.359 1.00 88.88 325 GLY A C 1
ATOM 2503 O O . GLY A 1 325 ? 0.057 3.364 -18.582 1.00 88.88 325 GLY A O 1
ATOM 2504 N N . PHE A 1 326 ? -1.063 3.498 -20.530 1.00 87.50 326 PHE A N 1
ATOM 2505 C CA . PHE A 1 326 ? -0.369 4.688 -21.015 1.00 87.50 326 PHE A CA 1
ATOM 2506 C C . PHE A 1 326 ? -1.021 5.964 -20.461 1.00 87.50 326 PHE A C 1
ATOM 2508 O O . PHE A 1 326 ? -2.054 6.425 -20.953 1.00 87.50 326 PHE A O 1
ATOM 2515 N N . VAL A 1 327 ? -0.454 6.485 -19.371 1.00 88.31 327 VAL A N 1
ATOM 2516 C CA . VAL A 1 327 ? -1.030 7.566 -18.553 1.00 88.31 327 VAL A CA 1
ATOM 2517 C C . VAL A 1 327 ? -0.360 8.902 -18.847 1.00 88.31 327 VAL A C 1
ATOM 2519 O O . VAL A 1 327 ? 0.864 8.974 -18.871 1.00 88.31 327 VAL A O 1
ATOM 2522 N N . LYS A 1 328 ? -1.155 9.970 -18.980 1.00 87.19 328 LYS A N 1
ATOM 2523 C CA . LYS A 1 328 ? -0.673 11.351 -19.138 1.00 87.19 328 LYS A CA 1
ATOM 2524 C C . LYS A 1 328 ? 0.113 11.794 -17.903 1.00 87.19 328 LYS A C 1
ATOM 2526 O O . LYS A 1 328 ? -0.471 12.107 -16.869 1.00 87.19 328 LYS A O 1
ATOM 2531 N N . THR A 1 329 ? 1.439 11.781 -17.997 1.00 82.00 329 THR A N 1
ATOM 2532 C CA . THR A 1 329 ? 2.348 12.224 -16.930 1.00 82.00 329 THR A CA 1
ATOM 2533 C C . THR A 1 329 ? 3.550 12.953 -17.516 1.00 82.00 329 THR A C 1
ATOM 2535 O O . THR A 1 329 ? 3.814 12.852 -18.714 1.00 82.00 329 THR A O 1
ATOM 2538 N N . ASP A 1 330 ? 4.356 13.597 -16.665 1.00 81.19 330 ASP A N 1
ATOM 2539 C CA . ASP A 1 330 ? 5.646 14.165 -17.091 1.00 81.19 330 ASP A CA 1
ATOM 2540 C C . A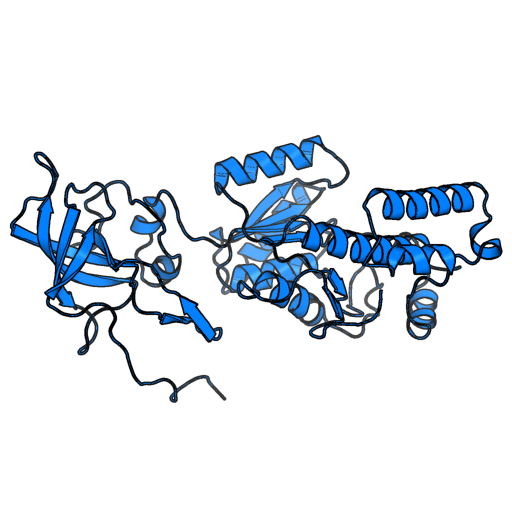SP A 1 330 ? 6.546 13.119 -17.777 1.00 81.19 330 ASP A C 1
ATOM 2542 O O . ASP A 1 330 ? 7.288 13.455 -18.690 1.00 81.19 330 ASP A O 1
ATOM 2546 N N . MET A 1 331 ? 6.493 11.851 -17.335 1.00 76.44 331 MET A N 1
ATOM 2547 C CA . MET A 1 331 ? 7.309 10.759 -17.892 1.00 76.44 331 MET A CA 1
ATOM 2548 C C . MET A 1 331 ? 6.938 10.450 -19.342 1.00 76.44 331 MET A C 1
ATOM 2550 O O . MET A 1 331 ? 7.780 10.003 -20.109 1.00 76.44 331 MET A O 1
ATOM 2554 N N . THR A 1 332 ? 5.681 10.684 -19.706 1.00 77.69 332 THR A N 1
ATOM 2555 C CA . THR A 1 332 ? 5.163 10.461 -21.054 1.00 77.69 332 THR A CA 1
ATOM 2556 C C . THR A 1 332 ? 4.985 11.780 -21.799 1.00 77.69 332 THR A C 1
ATOM 2558 O O . THR A 1 332 ? 4.189 11.823 -22.723 1.00 77.69 332 THR A O 1
ATOM 2561 N N . TYR A 1 333 ? 5.581 12.890 -21.345 1.00 80.31 333 TYR A N 1
ATOM 2562 C CA . TYR A 1 333 ? 5.366 14.218 -21.940 1.00 80.31 333 TYR A CA 1
ATOM 2563 C C . TYR A 1 333 ? 3.874 14.574 -22.129 1.00 80.31 333 TYR A C 1
ATOM 2565 O O . TYR A 1 333 ? 3.492 15.261 -23.070 1.00 80.31 333 TYR A O 1
ATOM 2573 N N . ASN A 1 334 ? 3.009 14.085 -21.232 1.00 81.69 334 ASN A N 1
ATOM 2574 C CA . ASN A 1 334 ? 1.548 14.217 -21.291 1.00 81.69 334 ASN A CA 1
ATOM 2575 C C . ASN A 1 334 ? 0.857 13.645 -22.553 1.00 81.69 334 ASN A C 1
ATOM 2577 O O . ASN A 1 334 ? -0.314 13.948 -22.780 1.00 81.69 334 ASN A O 1
ATOM 2581 N N . SER A 1 335 ? 1.512 12.758 -23.312 1.00 81.75 335 SER A N 1
ATOM 2582 C CA . SER A 1 335 ? 0.952 12.109 -24.514 1.00 81.75 335 SER A CA 1
ATOM 2583 C C . SER A 1 335 ? 0.122 10.842 -24.249 1.00 81.75 335 SER A C 1
ATOM 2585 O O . SER A 1 335 ? -0.386 10.226 -25.182 1.00 81.75 335 SER A O 1
ATOM 2587 N N . GLY A 1 336 ? -0.054 10.449 -22.981 1.00 82.38 336 GLY A N 1
ATOM 2588 C CA . GLY A 1 336 ? -0.846 9.276 -22.598 1.00 82.38 336 GLY A CA 1
ATOM 2589 C C . GLY A 1 336 ? -2.305 9.317 -23.074 1.00 82.38 336 GLY A C 1
ATOM 2590 O O . GLY A 1 336 ? -2.888 10.384 -23.248 1.00 82.38 336 GLY A O 1
ATOM 2591 N N . ILE A 1 337 ? -2.948 8.154 -23.206 1.00 88.81 337 ILE A N 1
ATOM 2592 C CA . ILE A 1 337 ? -4.391 8.066 -23.518 1.00 88.81 337 ILE A CA 1
ATOM 2593 C C . ILE A 1 337 ? -5.263 8.119 -22.255 1.00 88.81 337 ILE A C 1
ATOM 2595 O O . ILE A 1 337 ? -6.422 8.522 -22.313 1.00 88.81 337 ILE A O 1
ATOM 2599 N N . LEU A 1 338 ? -4.706 7.733 -21.104 1.00 89.62 338 LEU A N 1
ATOM 2600 C CA . LEU A 1 338 ? -5.406 7.692 -19.821 1.00 89.62 338 LEU A CA 1
ATOM 2601 C C . LEU A 1 338 ? -5.124 8.940 -18.989 1.00 89.62 338 LEU A C 1
ATOM 2603 O O . LEU A 1 338 ? -3.996 9.438 -18.955 1.00 89.62 338 LEU A O 1
ATOM 2607 N N . SER A 1 339 ? -6.131 9.394 -18.244 1.00 92.19 339 SER A N 1
ATOM 2608 C CA . SER A 1 339 ? -5.919 10.379 -17.183 1.00 92.19 339 SER A CA 1
ATOM 2609 C C . SER A 1 339 ? -5.146 9.769 -16.008 1.00 92.19 339 SER A C 1
ATOM 2611 O O . SER A 1 339 ? -5.045 8.547 -15.862 1.00 92.19 339 SER A O 1
ATOM 2613 N N . ILE A 1 340 ? -4.613 10.621 -15.137 1.00 89.69 340 ILE A N 1
ATOM 2614 C CA . ILE A 1 340 ? -3.874 10.188 -13.945 1.00 89.69 340 ILE A CA 1
ATOM 2615 C C . ILE A 1 340 ? -4.794 9.432 -12.987 1.00 89.69 340 ILE A C 1
ATOM 2617 O O . ILE A 1 340 ? -4.408 8.392 -12.454 1.00 89.69 340 ILE A O 1
ATOM 2621 N N . GLU A 1 341 ? -6.025 9.918 -12.828 1.00 90.88 341 GLU A N 1
ATOM 2622 C CA . GLU A 1 341 ? -7.085 9.291 -12.037 1.00 90.88 341 GLU A CA 1
ATOM 2623 C C . GLU A 1 341 ? -7.344 7.876 -12.534 1.00 90.88 341 GLU A C 1
ATOM 2625 O O . GLU A 1 341 ? -7.285 6.928 -11.750 1.00 90.88 341 GLU A O 1
ATOM 2630 N N . GLN A 1 342 ? -7.531 7.723 -13.849 1.00 92.69 342 GLN A N 1
ATOM 2631 C CA . GLN A 1 342 ? -7.724 6.424 -14.481 1.00 92.69 342 GLN A CA 1
ATOM 2632 C C . GLN A 1 342 ? -6.498 5.526 -14.313 1.00 92.69 342 GLN A C 1
ATOM 2634 O O . GLN A 1 342 ? -6.657 4.323 -14.110 1.00 92.69 342 GLN A O 1
ATOM 2639 N N . GLY A 1 343 ? -5.285 6.075 -14.413 1.00 90.88 343 GLY A N 1
ATOM 2640 C CA . GLY A 1 343 ? -4.026 5.355 -14.217 1.00 90.88 343 GLY A CA 1
ATOM 2641 C C . GLY A 1 343 ? -3.847 4.805 -12.799 1.00 90.88 343 GLY A C 1
ATOM 2642 O O . GLY A 1 343 ? -3.328 3.705 -12.627 1.00 90.88 343 GLY A O 1
ATOM 2643 N N . ALA A 1 344 ? -4.319 5.536 -11.789 1.00 91.56 344 ALA A N 1
ATOM 2644 C CA . ALA A 1 344 ? -4.219 5.147 -10.384 1.00 91.56 344 ALA A CA 1
ATOM 2645 C C . ALA A 1 344 ? -5.254 4.097 -9.947 1.00 91.56 344 ALA A C 1
ATOM 2647 O O . ALA A 1 344 ? -4.998 3.370 -8.986 1.00 91.56 344 ALA A O 1
ATOM 2648 N N . GLU A 1 345 ? -6.386 3.969 -10.651 1.00 92.38 345 GLU A N 1
ATOM 2649 C CA . GLU A 1 345 ? -7.473 3.056 -10.263 1.00 92.38 345 GLU A CA 1
ATOM 2650 C C . GLU A 1 345 ? -7.001 1.618 -10.036 1.00 92.38 345 GLU A C 1
ATOM 2652 O O . GLU A 1 345 ? -7.443 0.945 -9.105 1.00 92.38 345 GLU A O 1
ATOM 2657 N N . SER A 1 346 ? -6.140 1.111 -10.918 1.00 92.19 346 SER A N 1
ATOM 2658 C CA . SER A 1 346 ? -5.783 -0.299 -10.904 1.00 92.19 346 SER A CA 1
ATOM 2659 C C . SER A 1 346 ? -4.721 -0.646 -9.845 1.00 92.19 346 SER A C 1
ATOM 2661 O O . SER A 1 346 ? -4.924 -1.643 -9.148 1.00 92.19 346 SER A O 1
ATOM 2663 N N . PRO A 1 347 ? -3.680 0.181 -9.592 1.00 92.38 347 PRO A N 1
ATOM 2664 C CA . PRO A 1 347 ? -2.876 0.068 -8.373 1.00 92.38 347 PRO A CA 1
ATOM 2665 C C . PRO A 1 347 ? -3.700 0.145 -7.081 1.00 92.38 347 PRO A C 1
ATOM 2667 O O . PRO A 1 347 ? -3.488 -0.658 -6.177 1.00 92.38 347 PRO A O 1
ATOM 2670 N N . VAL A 1 348 ? -4.667 1.068 -6.993 1.00 92.06 348 VAL A N 1
ATOM 2671 C CA . VAL A 1 348 ? -5.536 1.214 -5.808 1.00 92.06 348 VAL A CA 1
ATOM 2672 C C . VAL A 1 348 ? -6.409 -0.026 -5.605 1.00 92.06 348 VAL A C 1
ATOM 2674 O O . VAL A 1 348 ? -6.575 -0.485 -4.476 1.00 92.06 348 VAL A O 1
ATOM 2677 N N . MET A 1 349 ? -6.931 -0.604 -6.690 1.00 92.88 349 MET A N 1
ATOM 2678 C CA . MET A 1 349 ? -7.708 -1.843 -6.650 1.00 92.88 349 MET A CA 1
ATOM 2679 C C . MET A 1 349 ? -6.896 -3.012 -6.078 1.00 92.88 349 MET A C 1
ATOM 2681 O O . MET A 1 349 ? -7.386 -3.691 -5.177 1.00 92.88 349 MET A O 1
ATOM 2685 N N . LEU A 1 350 ? -5.652 -3.205 -6.531 1.00 92.75 350 LEU A N 1
ATOM 2686 C CA . LEU A 1 350 ? -4.776 -4.251 -5.990 1.00 92.75 350 LEU A CA 1
ATOM 2687 C C . LEU A 1 350 ? -4.347 -3.966 -4.550 1.00 92.75 350 LEU A C 1
ATOM 2689 O O . LEU A 1 350 ? -4.317 -4.882 -3.735 1.00 92.75 350 LEU A O 1
ATOM 2693 N N . ALA A 1 351 ? -4.063 -2.707 -4.212 1.00 90.94 351 ALA A N 1
ATOM 2694 C CA . ALA A 1 351 ? -3.726 -2.310 -2.848 1.00 90.94 351 ALA A CA 1
ATOM 2695 C C . ALA A 1 351 ? -4.859 -2.643 -1.863 1.00 90.94 351 ALA A C 1
ATOM 2697 O O . ALA A 1 351 ? -4.607 -3.100 -0.755 1.00 90.94 351 ALA A O 1
ATOM 2698 N N . LEU A 1 352 ? -6.118 -2.441 -2.258 1.00 87.81 352 LEU A N 1
ATOM 2699 C CA . LEU A 1 352 ? -7.281 -2.649 -1.391 1.00 87.81 352 LEU A CA 1
ATOM 2700 C C . LEU A 1 352 ? -7.903 -4.041 -1.495 1.00 87.81 352 LEU A C 1
ATOM 2702 O O . LEU A 1 352 ? -8.950 -4.270 -0.873 1.00 87.81 352 LEU A O 1
ATOM 2706 N N . GLN A 1 353 ? -7.279 -4.949 -2.247 1.00 86.38 353 GLN A N 1
ATOM 2707 C CA . GLN A 1 353 ? -7.837 -6.264 -2.520 1.00 86.38 353 GLN A CA 1
ATOM 2708 C C . GLN A 1 353 ? -8.171 -7.034 -1.225 1.00 86.38 353 GLN A C 1
ATOM 2710 O O . GLN A 1 353 ? -7.515 -6.862 -0.191 1.00 86.38 353 GLN A O 1
ATOM 2715 N N . PRO A 1 354 ? -9.212 -7.882 -1.234 1.00 81.31 354 PRO A N 1
ATOM 2716 C CA . PRO A 1 354 ? -9.509 -8.750 -0.102 1.00 81.31 354 PRO A CA 1
ATOM 2717 C C . PRO A 1 354 ? -8.398 -9.781 0.137 1.00 81.31 354 PRO A C 1
ATOM 2719 O O . PRO A 1 354 ? -7.758 -10.255 -0.804 1.00 81.31 354 PRO A O 1
ATOM 2722 N N . HIS A 1 355 ? -8.240 -10.200 1.395 1.00 79.56 355 HIS A N 1
ATOM 2723 C CA . HIS A 1 355 ? -7.404 -11.351 1.741 1.00 79.56 355 HIS A CA 1
ATOM 2724 C C . HIS A 1 355 ? -7.843 -12.599 0.962 1.00 79.56 355 HIS A C 1
ATOM 2726 O O . HIS A 1 355 ? -9.039 -12.825 0.774 1.00 79.56 355 HIS A O 1
ATOM 2732 N N . GLY A 1 356 ? -6.875 -13.404 0.519 1.00 79.19 356 GLY A N 1
ATOM 2733 C CA . GLY A 1 356 ? -7.122 -14.592 -0.308 1.00 79.19 356 GLY A CA 1
ATOM 2734 C C . GLY A 1 356 ? -7.357 -14.299 -1.797 1.00 79.19 356 GLY A C 1
ATOM 2735 O O . GLY A 1 356 ? -7.564 -15.224 -2.573 1.00 79.19 356 GLY A O 1
ATOM 2736 N N . GLY A 1 357 ? -7.316 -13.030 -2.207 1.00 87.19 357 GLY A N 1
ATOM 2737 C CA . GLY A 1 357 ? -7.179 -12.628 -3.609 1.00 87.19 357 GLY A CA 1
ATOM 2738 C C . GLY A 1 357 ? -5.826 -13.025 -4.233 1.00 87.19 357 GLY A C 1
ATOM 2739 O O . GLY A 1 357 ? -4.943 -13.520 -3.525 1.00 87.19 357 GLY A O 1
ATOM 2740 N N . PRO A 1 358 ? -5.655 -12.792 -5.546 1.00 91.94 358 PRO A N 1
ATOM 2741 C CA . PRO A 1 358 ? -4.507 -13.262 -6.323 1.00 91.94 358 PRO A CA 1
ATOM 2742 C C . PRO A 1 358 ? -3.158 -12.737 -5.802 1.00 91.94 358 PRO A C 1
ATOM 2744 O O . PRO A 1 358 ? -3.050 -11.604 -5.329 1.00 91.94 358 PRO A O 1
ATOM 2747 N N . SER A 1 359 ? -2.118 -13.563 -5.931 1.00 94.56 359 SER A N 1
ATOM 2748 C CA . SER A 1 359 ? -0.721 -13.236 -5.617 1.00 94.56 359 SER A CA 1
ATOM 2749 C C . SER A 1 359 ? 0.199 -13.861 -6.670 1.00 94.56 359 SER A C 1
ATOM 2751 O O . SER A 1 359 ? -0.091 -14.949 -7.165 1.00 94.56 359 SER A O 1
ATOM 2753 N N . GLY A 1 360 ? 1.290 -13.183 -7.020 1.00 93.69 360 GLY A N 1
ATOM 2754 C CA . GLY A 1 360 ? 2.266 -13.617 -8.021 1.00 93.69 360 GLY A CA 1
ATOM 2755 C C . GLY A 1 360 ? 1.852 -13.352 -9.469 1.00 93.69 360 GLY A C 1
ATOM 2756 O O . GLY A 1 360 ? 2.397 -13.981 -10.374 1.00 93.69 360 GLY A O 1
ATOM 2757 N N . PHE A 1 361 ? 0.891 -12.452 -9.701 1.00 93.81 361 PHE A N 1
ATOM 2758 C CA . PHE A 1 361 ? 0.377 -12.149 -11.036 1.00 93.81 361 PHE A CA 1
ATOM 2759 C C . PHE A 1 361 ? 0.805 -10.768 -11.534 1.00 93.81 361 PHE A C 1
ATOM 2761 O O . PHE A 1 361 ? 0.980 -9.818 -10.764 1.00 93.81 361 PHE A O 1
ATOM 2768 N N . PHE A 1 362 ? 0.903 -10.658 -12.859 1.00 92.88 362 PHE A N 1
ATOM 2769 C CA . PHE A 1 362 ? 1.028 -9.392 -13.565 1.00 92.88 362 PHE A CA 1
ATOM 2770 C C . PHE A 1 362 ? -0.340 -8.950 -14.086 1.00 92.88 362 PHE A C 1
ATOM 2772 O O . PHE A 1 362 ? -1.067 -9.717 -14.719 1.00 92.88 362 PHE A O 1
ATOM 2779 N N . PHE A 1 363 ? -0.700 -7.700 -13.817 1.00 93.81 363 PHE A N 1
ATOM 2780 C CA . PHE A 1 363 ? -1.947 -7.100 -14.264 1.00 93.81 363 PHE A CA 1
ATOM 2781 C C . PHE A 1 363 ? -1.687 -6.055 -15.341 1.00 93.81 363 PHE A C 1
ATOM 2783 O O . PHE A 1 363 ? -0.828 -5.191 -15.194 1.00 93.81 363 PHE A O 1
ATOM 2790 N N . VAL A 1 364 ? -2.506 -6.055 -16.386 1.00 91.56 364 VAL A N 1
ATOM 2791 C CA . VAL A 1 364 ? -2.645 -4.911 -17.286 1.00 91.56 364 VAL A CA 1
ATOM 2792 C C . VAL A 1 364 ? -3.982 -4.267 -16.968 1.00 91.56 364 VAL A C 1
ATOM 2794 O O . VAL A 1 364 ? -5.050 -4.855 -17.175 1.00 91.56 364 VAL A O 1
ATOM 2797 N N . ARG A 1 365 ? -3.935 -3.051 -16.415 1.00 91.31 365 ARG A N 1
ATOM 2798 C CA . ARG A 1 365 ? -5.117 -2.377 -15.867 1.00 91.31 365 ARG A CA 1
ATOM 2799 C C . ARG A 1 365 ? -5.798 -3.307 -14.850 1.00 91.31 365 ARG A C 1
ATOM 2801 O O . ARG A 1 365 ? -5.193 -3.704 -13.866 1.00 91.31 365 ARG A O 1
ATOM 2808 N N . LYS A 1 366 ? -7.061 -3.674 -15.072 1.00 90.56 366 LYS A N 1
ATOM 2809 C CA . LYS A 1 366 ? -7.863 -4.494 -14.148 1.00 90.56 366 LYS A CA 1
ATOM 2810 C C . LYS A 1 366 ? -7.868 -5.990 -14.495 1.00 90.56 366 LYS A C 1
ATOM 2812 O O . LYS A 1 366 ? -8.648 -6.728 -13.904 1.00 90.56 366 LYS A O 1
ATOM 2817 N N . LYS A 1 367 ? -7.059 -6.437 -15.462 1.00 92.88 367 LYS A N 1
ATOM 2818 C CA . LYS A 1 367 ? -7.041 -7.827 -15.944 1.00 92.88 367 LYS A CA 1
ATOM 2819 C C . LYS A 1 367 ? -5.690 -8.477 -15.674 1.00 92.88 367 LYS A C 1
ATOM 2821 O O . LYS A 1 367 ? -4.663 -7.832 -15.856 1.00 92.88 367 LYS A O 1
ATOM 2826 N N . ILE A 1 368 ? -5.709 -9.748 -15.281 1.00 91.12 368 ILE A N 1
ATOM 2827 C CA . ILE A 1 368 ? -4.502 -10.578 -15.230 1.00 91.12 368 ILE A CA 1
ATOM 2828 C C . ILE A 1 368 ? -4.004 -10.765 -16.664 1.00 91.12 368 ILE A C 1
ATOM 2830 O O . ILE A 1 368 ? -4.797 -11.059 -17.560 1.00 91.12 368 ILE A O 1
ATOM 2834 N N . SER A 1 369 ? -2.708 -10.566 -16.866 1.00 86.81 369 SER A N 1
ATOM 2835 C CA . SER A 1 369 ? -2.030 -10.810 -18.132 1.00 86.81 369 SER A CA 1
ATOM 2836 C C . SER A 1 369 ? -1.234 -12.107 -18.057 1.00 86.81 369 SER A C 1
ATOM 2838 O O . SER A 1 369 ? -0.678 -12.446 -17.014 1.00 86.81 369 SER A O 1
ATOM 2840 N N . SER A 1 370 ? -1.164 -12.819 -19.179 1.00 76.56 370 SER A N 1
ATOM 2841 C CA . SER A 1 370 ? -0.232 -13.932 -19.383 1.00 76.56 370 SER A CA 1
ATOM 2842 C C . SER A 1 370 ? 1.146 -13.462 -19.858 1.00 76.56 370 SER A C 1
ATOM 2844 O O . SER A 1 370 ? 2.058 -14.275 -19.985 1.00 76.56 370 SER A O 1
ATOM 2846 N N . SER A 1 371 ? 1.291 -12.170 -20.170 1.00 65.44 371 SER A N 1
ATOM 2847 C CA . SER A 1 371 ? 2.564 -11.584 -20.580 1.00 65.44 371 SER A CA 1
ATOM 2848 C C . SER A 1 371 ? 3.518 -11.444 -19.398 1.00 65.44 371 SER A C 1
ATOM 2850 O O . SER A 1 371 ? 3.088 -11.282 -18.253 1.00 65.44 371 SER A O 1
ATOM 2852 N N . LEU A 1 372 ? 4.811 -11.473 -19.725 1.00 56.88 372 LEU A N 1
ATOM 2853 C CA . LEU A 1 372 ? 5.896 -11.136 -18.812 1.00 56.88 372 LEU A CA 1
ATOM 2854 C C . LEU A 1 372 ? 5.801 -9.699 -18.313 1.00 56.88 372 LEU A C 1
ATOM 2856 O O . LEU A 1 372 ? 5.329 -8.818 -19.070 1.00 56.88 372 LEU A O 1
#

Sequence (372 aa):
MTCSHLLQQQRTFIQMRTNLKVVDNSGAKRVMCIQALKGKKGARLGDTIVCSVKEAQPGGKVKKGDVHYGVVVRAAMPRGRCDGSKVKFDDNAVVLINKHGEPIGTRVFGPVPHELRKKKHVKILSLAEHIALRVVLLVCSSYRGKQRVGFEICRQLASQGVIVVLTARNETRGLEAVEKLRGLTGLAKENVVFQQLDVMDPSTIASLAEFIKIQFGRLDILVNNAGIGGVTADADALISEQESSGNLKHEWAKGVLSDSENLTEEKIQEVIEQYLRDNKENTLQAKGWPSLMSAYILSKAAMNAYSRVMAKKYPYIQINCICPGFVKTDMTYNSGILSIEQGAESPVMLALQPHGGPSGFFFVRKKISSSL

Organism: Nicotiana attenuata (NCBI:txid49451)

Radius of gyration: 25.69 Å; chains: 1; bounding box: 66×44×76 Å

Foldseek 3Di:
DDPDDDVPPDDAQADFQDKAAEFFQQFFGIWTFHAFPDDPNHDDQQGKTWIARCGGHPPGNDDHGDIFIWGWFAGQDWDADPVRDTDHDNGTHTFTDHPVRHGSGQAGEDEGEPVNVVNPNVNHVVRYPHYPAQEEEEEDEADPDDAALSLLLLLVCQLVVHQYAQEYQDPVRQVVSLVVSLPDPSGDSRSYHYAYDDPVDVVSVVVVVVVCCVVHVDHNYYHPPHDALPDPDDLVVVVVCVVVPLAWFQVVLQVQLLPLVPHDPVSLVVSVVVCVVCVVVVCQVVNGQDPPSRVVSSVLSSVLSVQLNVCVVCVQDAGEAEDLAFEQGVNSVRPGPHYSNSSNVQVSCSRPDDGPDHHSFYYYRNDTDSGD

pLDDT: mean 81.77, std 15.76, range [29.69, 98.12]